Protein 4B2F (pdb70)

Radius of gyration: 18.99 Å; Cα contacts (8 Å, |Δi|>4): 214; chains: 1; bounding box: 39×57×32 Å

Structure (mmCIF, N/CA/C/O backbone):
data_4B2F
#
_entry.id   4B2F
#
_cell.length_a   74.340
_cell.length_b   74.340
_cell.length_c   95.620
_cell.angle_alpha   90.00
_cell.angle_beta   90.00
_cell.angle_gamma   90.00
#
_symmetry.space_group_name_H-M   'P 43 21 2'
#
loop_
_entity.id
_entity.type
_entity.pdbx_description
1 polymer 'PUTATIVE ANTIGEN P35'
2 water water
#
loop_
_atom_site.group_PDB
_atom_site.id
_atom_site.type_symbol
_atom_site.label_atom_id
_atom_site.label_alt_id
_atom_site.label_comp_id
_atom_site.label_asym_id
_atom_site.label_entity_id
_atom_site.label_seq_id
_atom_site.pdbx_PDB_ins_code
_atom_site.Cartn_x
_atom_site.Cartn_y
_atom_site.Cartn_z
_atom_site.occupancy
_atom_site.B_iso_or_equiv
_atom_site.auth_seq_id
_atom_site.auth_comp_id
_atom_site.auth_asym_id
_atom_site.auth_atom_id
_atom_site.pdbx_PDB_model_num
ATOM 1 N N . ALA A 1 2 ? -11.137 -42.104 18.220 1.00 32.46 84 ALA A N 1
ATOM 2 C CA . ALA A 1 2 ? -11.196 -40.784 18.918 1.00 30.70 84 ALA A CA 1
ATOM 3 C C . ALA A 1 2 ? -10.277 -39.810 18.199 1.00 31.49 84 ALA A C 1
ATOM 4 O O . ALA A 1 2 ? -10.733 -38.809 17.637 1.00 28.33 84 ALA A O 1
ATOM 5 N N . MET A 1 3 ? -8.979 -40.124 18.210 1.00 30.22 85 MET A N 1
ATOM 6 C CA . MET A 1 3 ? -7.936 -39.330 17.540 1.00 30.53 85 MET A CA 1
ATOM 7 C C . MET A 1 3 ? -8.178 -39.147 16.032 1.00 27.98 85 MET A C 1
ATOM 8 O O . MET A 1 3 ? -7.951 -38.049 15.483 1.00 26.39 85 MET A O 1
ATOM 13 N N . GLY A 1 4 ? -8.616 -40.215 15.366 1.00 26.02 86 GLY A N 1
ATOM 14 C CA . GLY A 1 4 ? -8.873 -40.196 13.922 1.00 26.25 86 GLY A CA 1
ATOM 15 C C . GLY A 1 4 ? -10.048 -39.293 13.556 1.00 25.41 86 GLY A C 1
ATOM 16 O O . GLY A 1 4 ? -9.965 -38.466 12.639 1.00 22.62 86 GLY A O 1
ATOM 17 N N . GLU A 1 5 ? -11.144 -39.461 14.290 1.00 25.03 87 GLU A N 1
ATOM 18 C CA . GLU A 1 5 ? -12.324 -38.620 14.124 1.00 26.31 87 GLU A CA 1
ATOM 19 C C . GLU A 1 5 ? -12.021 -37.166 14.465 1.00 24.35 87 GLU A C 1
ATOM 20 O O . GLU A 1 5 ? -12.512 -36.266 13.782 1.00 22.35 87 GLU A O 1
ATOM 26 N N . ASN A 1 6 ? -11.232 -36.944 15.522 1.00 21.69 88 ASN A N 1
ATOM 27 C CA . ASN A 1 6 ? -10.896 -35.588 15.953 1.00 21.59 88 ASN A CA 1
ATOM 28 C C . ASN A 1 6 ? -10.115 -34.851 14.875 1.00 21.05 88 ASN A C 1
ATOM 29 O O . ASN A 1 6 ? -10.380 -33.681 14.579 1.00 19.37 88 ASN A O 1
ATOM 34 N N . GLU A 1 7 ? -9.160 -35.556 14.278 1.00 21.13 89 GLU A N 1
ATOM 35 C CA . GLU A 1 7 ? -8.366 -34.991 13.198 1.00 21.83 89 GLU A CA 1
ATOM 36 C C . GLU A 1 7 ? -9.258 -34.564 12.023 1.00 21.98 89 GLU A C 1
ATOM 37 O O . GLU A 1 7 ? -9.074 -33.484 11.468 1.00 20.56 89 GLU A O 1
ATOM 43 N N . LYS A 1 8 ? -10.205 -35.415 11.634 1.00 22.86 90 LYS A N 1
ATOM 44 C CA . LYS A 1 8 ? -11.114 -35.061 10.527 1.00 24.42 90 LYS A CA 1
ATOM 45 C C . LYS A 1 8 ? -11.922 -33.796 10.828 1.00 22.41 90 LYS A C 1
ATOM 46 O O . LYS A 1 8 ? -12.087 -32.936 9.965 1.00 22.17 90 LYS A O 1
ATOM 52 N N . LEU A 1 9 ? -12.394 -33.665 12.061 1.00 21.75 91 LEU A N 1
ATOM 53 C CA . LEU A 1 9 ? -13.187 -32.492 12.449 1.00 21.54 91 LEU A CA 1
ATOM 54 C C . LEU A 1 9 ? -12.352 -31.228 12.424 1.00 21.07 91 LEU A C 1
ATOM 55 O O . LEU A 1 9 ? -12.749 -30.234 11.830 1.00 20.80 91 LEU A O 1
ATOM 60 N N . ILE A 1 10 ? -11.181 -31.278 13.049 1.00 20.16 92 ILE A N 1
ATOM 61 C CA . ILE A 1 10 ? -10.243 -30.149 13.051 1.00 19.63 92 ILE A CA 1
ATOM 62 C C . ILE A 1 10 ? -9.852 -29.736 11.625 1.00 19.64 92 ILE A C 1
ATOM 63 O O . ILE A 1 10 ? -9.712 -28.546 11.323 1.00 17.81 92 ILE A O 1
ATOM 68 N N . ASN A 1 11 ? -9.692 -30.722 10.754 1.00 20.92 93 ASN A N 1
ATOM 69 C CA . ASN A 1 11 ? -9.340 -30.431 9.354 1.00 23.06 93 ASN A CA 1
ATOM 70 C C . ASN A 1 11 ? -10.419 -29.649 8.599 1.00 22.79 93 ASN A C 1
ATOM 71 O O . ASN A 1 11 ? -10.127 -29.004 7.591 1.00 22.03 93 ASN A O 1
ATOM 76 N N . LYS A 1 12 ? -11.654 -29.711 9.092 1.00 22.08 94 LYS A N 1
ATOM 77 C CA . LYS A 1 12 ? -12.751 -28.902 8.525 1.00 23.16 94 LYS A CA 1
ATOM 78 C C . LYS A 1 12 ? -12.547 -27.393 8.734 1.00 21.98 94 LYS A C 1
ATOM 79 O O . LYS A 1 12 ? -13.043 -26.588 7.941 1.00 21.42 94 LYS A O 1
ATOM 85 N N . ILE A 1 13 ? -11.804 -27.012 9.775 1.00 19.97 95 ILE A N 1
ATOM 86 C CA . ILE A 1 13 ? -11.676 -25.604 10.162 1.00 20.19 95 ILE A CA 1
ATOM 87 C C . ILE A 1 13 ? -10.222 -25.102 10.168 1.00 19.37 95 ILE A C 1
ATOM 88 O O . ILE A 1 13 ? -9.989 -23.904 10.105 1.00 19.00 95 ILE A O 1
ATOM 93 N N . GLY A 1 14 ? -9.255 -26.022 10.255 1.00 19.60 96 GLY A N 1
ATOM 94 C CA . GLY A 1 14 ? -7.830 -25.665 10.306 1.00 19.59 96 GLY A CA 1
ATOM 95 C C . GLY A 1 14 ? -7.378 -24.719 9.186 1.00 19.33 96 GLY A C 1
ATOM 96 O O . GLY A 1 14 ? -6.825 -23.649 9.477 1.00 18.92 96 GLY A O 1
ATOM 97 N N . PRO A 1 15 ? -7.601 -25.111 7.909 1.00 19.68 97 PRO A N 1
ATOM 98 C CA . PRO A 1 15 ? -7.211 -24.262 6.778 1.00 21.26 97 PRO A CA 1
ATOM 99 C C . PRO A 1 15 ? -7.849 -22.870 6.860 1.00 21.24 97 PRO A C 1
ATOM 100 O O . PRO A 1 15 ? -7.161 -21.882 6.628 1.00 22.20 97 PRO A O 1
ATOM 104 N N . ASN A 1 16 ? -9.137 -22.808 7.202 1.00 21.46 98 ASN A N 1
ATOM 105 C CA . ASN A 1 16 ? -9.834 -21.538 7.334 1.00 22.15 98 ASN A CA 1
ATOM 106 C C . ASN A 1 16 ? -9.272 -20.667 8.439 1.00 20.54 98 ASN A C 1
ATOM 107 O O . ASN A 1 16 ? -9.130 -19.459 8.264 1.00 19.66 98 ASN A O 1
ATOM 112 N N . ILE A 1 17 ? -8.945 -21.276 9.578 1.00 20.18 99 ILE A N 1
ATOM 113 C CA . ILE A 1 17 ? -8.398 -20.516 10.706 1.00 19.83 99 ILE A CA 1
ATOM 114 C C . ILE A 1 17 ? -7.060 -19.885 10.330 1.00 19.96 99 ILE A C 1
ATOM 115 O O . ILE A 1 17 ? -6.790 -18.733 10.662 1.00 18.90 99 ILE A O 1
ATOM 120 N N . GLU A 1 18 ? -6.225 -20.651 9.634 1.00 21.08 100 GLU A N 1
ATOM 121 C CA . GLU A 1 18 ? -4.928 -20.150 9.174 1.00 22.80 100 GLU A CA 1
ATOM 122 C C . GLU A 1 18 ? -5.116 -18.946 8.241 1.00 21.96 100 GLU A C 1
ATOM 123 O O . GLU A 1 18 ? -4.454 -17.919 8.405 1.00 22.61 100 GLU A O 1
ATOM 129 N N . MET A 1 19 ? -6.040 -19.070 7.291 1.00 21.62 101 MET A N 1
ATOM 130 C CA . MET A 1 19 ? -6.355 -17.973 6.350 1.00 23.11 101 MET A CA 1
ATOM 131 C C . MET A 1 19 ? -6.885 -16.724 7.061 1.00 22.45 101 MET A C 1
ATOM 132 O O . MET A 1 19 ? -6.462 -15.610 6.762 1.00 20.69 101 MET A O 1
ATOM 137 N N . PHE A 1 20 ? -7.807 -16.913 8.003 1.00 21.17 102 PHE A N 1
ATOM 138 C CA . PHE A 1 20 ? -8.329 -15.796 8.788 1.00 22.15 102 PHE A CA 1
ATOM 139 C C . PHE A 1 20 ? -7.252 -15.111 9.615 1.00 21.55 102 PHE A C 1
ATOM 140 O O . PHE A 1 20 ? -7.183 -13.878 9.648 1.00 22.14 102 PHE A O 1
ATOM 148 N N . ALA A 1 21 ? -6.406 -15.903 10.270 1.00 21.36 103 ALA A N 1
ATOM 149 C CA . ALA A 1 21 ? -5.282 -15.353 11.015 1.00 21.46 103 ALA A CA 1
ATOM 150 C C . ALA A 1 21 ? -4.357 -14.488 10.127 1.00 21.91 103 ALA A C 1
ATOM 151 O O . ALA A 1 21 ? -3.932 -13.425 10.553 1.00 20.81 103 ALA A O 1
ATOM 153 N N . GLN A 1 22 ? -4.088 -14.930 8.891 1.00 23.43 104 GLN A N 1
ATOM 154 C CA . GLN A 1 22 ? -3.261 -14.163 7.937 1.00 24.43 104 GLN A CA 1
ATOM 155 C C . GLN A 1 22 ? -3.945 -12.830 7.533 1.00 25.71 104 GLN A C 1
ATOM 156 O O . GLN A 1 22 ? -3.322 -11.746 7.556 1.00 24.54 104 GLN A O 1
ATOM 162 N N . THR A 1 23 ? -5.224 -12.922 7.166 1.00 24.82 105 THR A N 1
ATOM 163 C CA . THR A 1 23 ? -6.002 -11.755 6.738 1.00 25.07 105 THR A CA 1
ATOM 164 C C . THR A 1 23 ? -6.237 -10.736 7.873 1.00 25.48 105 THR A C 1
ATOM 165 O O . THR A 1 23 ? -6.193 -9.521 7.633 1.00 24.43 105 THR A O 1
ATOM 169 N N . ILE A 1 24 ? -6.472 -11.221 9.096 1.00 24.81 106 ILE A N 1
ATOM 170 C CA . ILE A 1 24 ? -6.579 -10.341 10.273 1.00 25.51 106 ILE A CA 1
ATOM 171 C C . ILE A 1 24 ? -5.268 -9.570 10.497 1.00 26.82 106 ILE A C 1
ATOM 172 O O . ILE A 1 24 ? -5.279 -8.357 10.706 1.00 25.70 106 ILE A O 1
ATOM 177 N N . ASN A 1 25 ? -4.141 -10.280 10.433 1.00 28.76 107 ASN A N 1
ATOM 178 C CA . ASN A 1 25 ? -2.821 -9.639 10.494 1.00 30.05 107 ASN A CA 1
ATOM 179 C C . ASN A 1 25 ? -2.655 -8.553 9.430 1.00 29.29 107 ASN A C 1
ATOM 180 O O . ASN A 1 25 ? -2.263 -7.444 9.758 1.00 31.18 107 ASN A O 1
ATOM 185 N N . THR A 1 26 ? -2.968 -8.870 8.171 1.00 30.09 108 THR A N 1
ATOM 186 C CA . THR A 1 26 ? -2.893 -7.887 7.078 1.00 29.37 108 THR A CA 1
ATOM 187 C C . THR A 1 26 ? -3.705 -6.636 7.446 1.00 29.22 108 THR A C 1
ATOM 188 O O . THR A 1 26 ? -3.207 -5.509 7.358 1.00 29.58 108 THR A O 1
ATOM 192 N N . ASP A 1 27 ? -4.958 -6.845 7.860 1.00 27.21 109 ASP A N 1
ATOM 193 C CA . ASP A 1 27 ? -5.847 -5.740 8.226 1.00 26.05 109 ASP A CA 1
ATOM 194 C C . ASP A 1 27 ? -5.259 -4.880 9.336 1.00 25.64 109 ASP A C 1
ATOM 195 O O . ASP A 1 27 ? -5.323 -3.652 9.267 1.00 26.20 109 ASP A O 1
ATOM 200 N N . ILE A 1 28 ? -4.708 -5.519 10.369 1.00 25.41 110 ILE A N 1
ATOM 201 C CA . ILE A 1 28 ? -4.101 -4.785 11.477 1.00 27.60 110 ILE A CA 1
ATOM 202 C C . ILE A 1 28 ? -2.953 -3.869 10.993 1.00 27.96 110 ILE A C 1
ATOM 203 O O . ILE A 1 28 ? -2.724 -2.811 11.577 1.00 30.23 110 ILE A O 1
ATOM 208 N N . GLN A 1 29 ? -2.279 -4.259 9.910 1.00 29.97 111 GLN A N 1
ATOM 209 C CA . GLN A 1 29 ? -1.111 -3.512 9.402 1.00 33.16 111 GLN A CA 1
ATOM 210 C C . GLN A 1 29 ? -1.485 -2.362 8.470 1.00 32.51 111 GLN A C 1
ATOM 211 O O . GLN A 1 29 ? -0.651 -1.499 8.196 1.00 33.22 111 GLN A O 1
ATOM 217 N N . LYS A 1 30 ? -2.721 -2.365 7.970 1.00 30.50 112 LYS A N 1
ATOM 218 C CA . LYS A 1 30 ? -3.176 -1.332 7.041 1.00 29.81 112 LYS A CA 1
ATOM 219 C C . LYS A 1 30 ? -3.123 0.043 7.689 1.00 28.26 112 LYS A C 1
ATOM 220 O O . LYS A 1 30 ? -3.325 0.187 8.890 1.00 27.67 112 LYS A O 1
ATOM 226 N N . ILE A 1 31 ? -2.797 1.051 6.893 1.00 29.08 113 ILE A N 1
ATOM 227 C CA . ILE A 1 31 ? -2.822 2.416 7.382 1.00 28.27 113 ILE A CA 1
ATOM 228 C C . ILE A 1 31 ? -4.212 2.984 7.108 1.00 28.28 113 ILE A C 1
ATOM 229 O O . ILE A 1 31 ? -4.687 2.958 5.969 1.00 27.48 113 ILE A O 1
ATOM 234 N N . GLU A 1 32 ? -4.863 3.476 8.155 1.00 27.47 114 GLU A N 1
ATOM 235 C CA . GLU A 1 32 ? -6.202 4.054 8.019 1.00 28.33 114 GLU A CA 1
ATOM 236 C C . GLU A 1 32 ? -6.106 5.419 7.345 1.00 28.85 114 GLU A C 1
ATOM 237 O O . GLU A 1 32 ? -5.246 6.220 7.723 1.00 28.78 114 GLU A O 1
ATOM 243 N N . PRO A 1 33 ? -6.974 5.686 6.344 1.00 28.54 115 PRO A N 1
ATOM 244 C CA . PRO A 1 33 ? -7.030 7.023 5.758 1.00 29.69 115 PRO A CA 1
ATOM 245 C C . PRO A 1 33 ? -7.366 8.080 6.805 1.00 29.84 115 PRO A C 1
ATOM 246 O O . PRO A 1 33 ? -8.075 7.800 7.785 1.00 29.79 115 PRO A O 1
ATOM 250 N N . ASN A 1 34 ? -6.853 9.287 6.594 1.00 30.65 116 ASN A N 1
ATOM 251 C CA . ASN A 1 34 ? -7.115 10.421 7.478 1.00 30.66 116 ASN A CA 1
ATOM 252 C C . ASN A 1 34 ? -8.597 10.682 7.750 1.00 28.69 116 ASN A C 1
ATOM 253 O O . ASN A 1 34 ? -8.955 11.070 8.849 1.00 29.60 116 ASN A O 1
ATOM 258 N N . ASP A 1 35 ? -9.452 10.457 6.753 1.00 28.10 117 ASP A N 1
ATOM 259 C CA . ASP A 1 35 ? -10.894 10.716 6.925 1.00 27.31 117 ASP A CA 1
ATOM 260 C C . ASP A 1 35 ? -11.672 9.565 7.605 1.00 26.80 117 ASP A C 1
ATOM 261 O O . ASP A 1 35 ? -12.895 9.663 7.796 1.00 26.90 117 ASP A O 1
ATOM 266 N N . GLN A 1 36 ? -10.966 8.485 7.945 1.00 24.57 118 GLN A N 1
ATOM 267 C CA . GLN A 1 36 ? -11.565 7.314 8.619 1.00 24.24 118 GLN A CA 1
ATOM 268 C C . GLN A 1 36 ? -12.792 6.767 7.870 1.00 23.45 118 GLN A C 1
ATOM 269 O O . GLN A 1 36 ? -13.787 6.346 8.483 1.00 23.08 118 GLN A O 1
ATOM 275 N N . PHE A 1 37 ? -12.704 6.797 6.543 1.00 23.77 119 PHE A N 1
ATOM 276 C CA . PHE A 1 37 ? -13.758 6.310 5.638 1.00 23.85 119 PHE A CA 1
ATOM 277 C C . PHE A 1 37 ? -15.109 7.017 5.863 1.00 24.13 119 PHE A C 1
ATOM 278 O O . PHE A 1 37 ? -16.176 6.518 5.460 1.00 23.11 119 PHE A O 1
ATOM 286 N N . GLY A 1 38 ? -15.050 8.200 6.475 1.00 23.29 120 GLY A N 1
ATOM 287 C CA . GLY A 1 38 ? -16.235 8.994 6.758 1.00 23.71 120 GLY A CA 1
ATOM 288 C C . GLY A 1 38 ? -16.753 8.830 8.182 1.00 23.45 120 GLY A C 1
ATOM 289 O O . GLY A 1 38 ? -17.713 9.508 8.582 1.00 24.74 120 GLY A O 1
ATOM 290 N N . ILE A 1 39 ? -16.136 7.921 8.937 1.00 23.79 121 ILE A N 1
ATOM 291 C CA . ILE A 1 39 ? -16.507 7.677 10.334 1.00 21.96 121 ILE A CA 1
ATOM 292 C C . ILE A 1 39 ? -15.692 8.627 11.207 1.00 23.42 121 ILE A C 1
ATOM 293 O O . ILE A 1 39 ? -14.748 8.229 11.892 1.00 21.11 121 ILE A O 1
ATOM 298 N N . ASN A 1 40 ? -16.076 9.900 11.152 1.00 23.69 122 ASN A N 1
ATOM 299 C CA . ASN A 1 40 ? -15.365 10.955 11.877 1.00 26.08 122 ASN A CA 1
ATOM 300 C C . ASN A 1 40 ? -16.366 11.949 12.458 1.00 27.01 122 ASN A C 1
ATOM 301 O O . ASN A 1 40 ? -17.553 11.926 12.093 1.00 25.63 122 ASN A O 1
ATOM 306 N N . LYS A 1 41 ? -15.899 12.810 13.362 1.00 28.01 123 LYS A N 1
ATOM 307 C CA . LYS A 1 41 ? -16.783 13.733 14.083 1.00 30.71 123 LYS A CA 1
ATOM 308 C C . LYS A 1 41 ? -17.420 14.840 13.225 1.00 30.21 123 LYS A C 1
ATOM 309 O O . LYS A 1 41 ? -18.277 15.583 13.717 1.00 31.70 123 LYS A O 1
ATOM 315 N N . THR A 1 42 ? -17.009 14.961 11.964 1.00 29.88 124 THR A N 1
ATOM 316 C CA . THR A 1 42 ? -17.645 15.922 11.056 1.00 31.41 124 THR A CA 1
ATOM 317 C C . THR A 1 42 ? -18.942 15.370 10.448 1.00 33.18 124 THR A C 1
ATOM 318 O O . THR A 1 42 ? -19.801 16.137 10.010 1.00 34.52 124 THR A O 1
ATOM 322 N N . LEU A 1 43 ? -19.082 14.046 10.429 1.00 30.31 125 LEU A N 1
ATOM 323 C CA . LEU A 1 43 ? -20.291 13.403 9.901 1.00 28.54 125 LEU A CA 1
ATOM 324 C C . LEU A 1 43 ? -21.131 12.750 10.993 1.00 25.72 125 LEU A C 1
ATOM 325 O O . LEU A 1 43 ? -22.341 12.551 10.820 1.00 25.70 125 LEU A O 1
ATOM 330 N N . PHE A 1 44 ? -20.487 12.392 12.100 1.00 24.34 126 PHE A N 1
ATOM 331 C CA . PHE A 1 44 ? -21.179 11.822 13.259 1.00 24.23 126 PHE A CA 1
ATOM 332 C C . PHE A 1 44 ? -20.922 12.677 14.501 1.00 26.58 126 PHE A C 1
ATOM 333 O O . PHE A 1 44 ? -19.782 12.783 14.974 1.00 27.65 126 PHE A O 1
ATOM 341 N N . THR A 1 45 ? -21.986 13.285 15.011 1.00 27.38 127 THR A N 1
ATOM 342 C CA . THR A 1 45 ? -21.920 14.181 16.166 1.00 29.81 127 THR A CA 1
ATOM 343 C C . THR A 1 45 ? -21.467 13.437 17.430 1.00 29.66 127 THR A C 1
ATOM 344 O O . THR A 1 45 ? -22.033 12.396 17.794 1.00 28.18 127 THR A O 1
ATOM 348 N N . GLU A 1 46 ? -20.423 13.964 18.068 1.00 30.18 128 GLU A N 1
ATOM 349 C CA . GLU A 1 46 ? -19.928 13.435 19.336 1.00 32.45 128 GLU A CA 1
ATOM 350 C C . GLU A 1 46 ? -20.929 13.634 20.457 1.00 29.35 128 GLU A C 1
ATOM 351 O O . GLU A 1 46 ? -21.799 14.502 20.376 1.00 30.66 128 GLU A O 1
ATOM 357 N N . LYS A 1 47 ? -20.791 12.818 21.500 1.00 29.45 129 LYS A N 1
ATOM 358 C CA . LYS A 1 47 ? -21.582 12.947 22.725 1.00 31.26 129 LYS A CA 1
ATOM 359 C C . LYS A 1 47 ? -23.075 12.714 22.522 1.00 32.07 129 LYS A C 1
ATOM 360 O O . LYS A 1 47 ? -23.904 13.228 23.281 1.00 31.43 129 LYS A O 1
ATOM 366 N N . LYS A 1 48 ? -23.421 11.928 21.501 1.00 28.98 130 LYS A N 1
ATOM 367 C CA . LYS A 1 48 ? -24.816 11.571 21.272 1.00 28.85 130 LYS A CA 1
ATOM 368 C C . LYS A 1 48 ? -25.062 10.119 21.653 1.00 27.72 130 LYS A C 1
ATOM 369 O O . LYS A 1 48 ? -26.133 9.765 22.151 1.00 27.35 130 LYS A O 1
ATOM 375 N N . ASP A 1 49 ? -24.054 9.283 21.426 1.00 24.01 131 ASP A N 1
ATOM 376 C CA . ASP A 1 49 ? -24.176 7.866 21.684 1.00 23.39 131 ASP A CA 1
ATOM 377 C C . ASP A 1 49 ? -22.821 7.291 22.080 1.00 22.12 131 ASP A C 1
ATOM 378 O O . ASP A 1 49 ? -21.813 7.601 21.441 1.00 21.43 131 ASP A O 1
ATOM 383 N N . ASN A 1 50 ? -22.803 6.418 23.087 1.00 21.39 132 ASN A N 1
ATOM 384 C CA . ASN A 1 50 ? -21.537 5.884 23.589 1.00 23.79 132 ASN A CA 1
ATOM 385 C C . ASN A 1 50 ? -20.770 5.090 22.530 1.00 23.71 132 ASN A C 1
ATOM 386 O O . ASN A 1 50 ? -19.541 5.143 22.478 1.00 23.01 132 ASN A O 1
ATOM 391 N N . ASN A 1 51 ? -21.500 4.366 21.680 1.00 22.22 133 ASN A N 1
ATOM 392 C CA . ASN A 1 51 ? -20.847 3.498 20.697 1.00 22.71 133 ASN A CA 1
ATOM 393 C C . ASN A 1 51 ? -20.300 4.281 19.503 1.00 21.43 133 ASN A C 1
ATOM 394 O O . ASN A 1 51 ? -19.229 3.953 18.983 1.00 23.02 133 ASN A O 1
ATOM 399 N N . ILE A 1 52 ? -21.029 5.311 19.077 1.00 21.05 134 ILE A N 1
ATOM 400 C CA . ILE A 1 52 ? -20.514 6.283 18.112 1.00 20.78 134 ILE A CA 1
ATOM 401 C C . ILE A 1 52 ? -19.235 6.925 18.675 1.00 21.93 134 ILE A C 1
ATOM 402 O O . ILE A 1 52 ? -18.218 7.016 17.974 1.00 20.47 134 ILE A O 1
ATOM 407 N N . ASP A 1 53 ? -19.287 7.340 19.946 1.00 22.73 135 ASP A N 1
ATOM 408 C CA . ASP A 1 53 ? -18.108 7.926 20.607 1.00 25.37 135 ASP A CA 1
ATOM 409 C C . ASP A 1 53 ? -16.924 6.966 20.655 1.00 24.98 135 ASP A C 1
ATOM 410 O O . ASP A 1 53 ? -15.799 7.368 20.378 1.00 27.30 135 ASP A O 1
ATOM 415 N N . PHE A 1 54 ? -17.176 5.701 21.003 1.00 27.44 136 PHE A N 1
ATOM 416 C CA . PHE A 1 54 ? -16.120 4.691 21.026 1.00 28.36 136 PHE A CA 1
ATOM 417 C C . PHE A 1 54 ? -15.450 4.589 19.644 1.00 26.66 136 PHE A C 1
ATOM 418 O O . PHE A 1 54 ? -14.234 4.487 19.543 1.00 25.68 136 PHE A O 1
ATOM 426 N N . MET A 1 55 ? -16.255 4.633 18.584 1.00 24.43 137 MET A N 1
ATOM 427 C CA . MET A 1 55 ? -15.724 4.582 17.221 1.00 23.59 137 MET A CA 1
ATOM 428 C C . MET A 1 55 ? -14.892 5.817 16.911 1.00 23.86 137 MET A C 1
ATOM 429 O O . MET A 1 55 ? -13.857 5.718 16.262 1.00 24.98 137 MET A O 1
ATOM 434 N N . LEU A 1 56 ? -15.365 6.982 17.345 1.00 24.22 138 LEU A N 1
ATOM 435 C CA . LEU A 1 56 ? -14.640 8.229 17.098 1.00 25.39 138 LEU A CA 1
ATOM 436 C C . LEU A 1 56 ? -13.293 8.295 17.853 1.00 25.83 138 LEU A C 1
ATOM 437 O O . LEU A 1 56 ? -12.355 8.922 17.384 1.00 25.04 138 LEU A O 1
ATOM 442 N N . LYS A 1 57 ? -13.211 7.619 18.993 1.00 26.59 139 LYS A N 1
ATOM 443 C CA . LYS A 1 57 ? -12.073 7.747 19.909 1.00 30.43 139 LYS A CA 1
ATOM 444 C C . LYS A 1 57 ? -11.009 6.663 19.730 1.00 29.61 1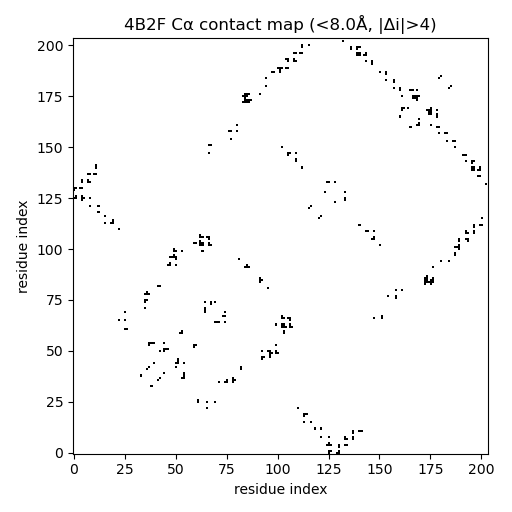39 LYS A C 1
ATOM 445 O O . LYS A 1 57 ? -9.856 6.866 20.104 1.00 30.61 139 LYS A O 1
ATOM 451 N N . ASP A 1 58 ? -11.386 5.514 19.166 1.00 28.19 140 ASP A N 1
ATOM 452 C CA . ASP A 1 58 ? -10.557 4.306 19.255 1.00 28.07 140 ASP A CA 1
ATOM 453 C C . ASP A 1 58 ? -10.297 3.674 17.875 1.00 27.77 140 ASP A C 1
ATOM 454 O O . ASP A 1 58 ? -11.191 3.060 17.270 1.00 24.94 140 ASP A O 1
ATOM 459 N N . ASN A 1 59 ? -9.074 3.837 17.376 1.00 26.17 141 ASN A N 1
ATOM 460 C CA . ASN A 1 59 ? -8.697 3.280 16.081 1.00 28.36 141 ASN A CA 1
ATOM 461 C C . ASN A 1 59 ? -8.745 1.744 16.041 1.00 27.19 141 ASN A C 1
ATOM 462 O O . ASN A 1 59 ? -8.940 1.165 14.972 1.00 28.08 141 ASN A O 1
ATOM 467 N N . ARG A 1 60 ? -8.592 1.099 17.199 1.00 27.56 142 ARG A N 1
ATOM 468 C CA . ARG A 1 60 ? -8.684 -0.365 17.300 1.00 28.11 142 ARG A CA 1
ATOM 469 C C . ARG A 1 60 ? -10.116 -0.862 17.038 1.00 25.58 142 ARG A C 1
ATOM 470 O O . ARG A 1 60 ? -10.302 -1.871 16.362 1.00 23.75 142 ARG A O 1
ATOM 478 N N . LEU A 1 61 ? -11.101 -0.163 17.601 1.00 23.91 143 LEU A N 1
ATOM 479 C CA . LEU A 1 61 ? -12.513 -0.463 17.379 1.00 23.11 143 LEU A CA 1
ATOM 480 C C . LEU A 1 61 ? -12.922 -0.228 15.929 1.00 21.73 143 LEU A C 1
ATOM 481 O O . LEU A 1 61 ? -13.696 -1.014 15.368 1.00 20.83 143 LEU A O 1
ATOM 486 N N . ARG A 1 62 ? -12.400 0.846 15.334 1.00 20.52 144 ARG A N 1
ATOM 487 C CA . ARG A 1 62 ? -12.628 1.126 13.919 1.00 19.39 144 ARG A CA 1
ATOM 488 C C . ARG A 1 62 ? -12.047 0.013 13.066 1.00 19.40 144 ARG A C 1
ATOM 489 O O . ARG A 1 62 ? -12.714 -0.484 12.165 1.00 18.46 144 ARG A O 1
ATOM 497 N N . ARG A 1 63 ? -10.819 -0.406 13.377 1.00 20.01 145 ARG A N 1
ATOM 498 C CA . ARG A 1 63 ? -10.173 -1.492 12.635 1.00 19.18 145 ARG A CA 1
ATOM 499 C C . ARG A 1 63 ? -11.003 -2.776 12.742 1.00 19.40 145 ARG A C 1
ATOM 500 O O . ARG A 1 63 ? -11.234 -3.440 11.736 1.00 18.86 145 ARG A O 1
ATOM 508 N N . LEU A 1 64 ? -11.478 -3.105 13.943 1.00 18.65 146 LEU A N 1
ATOM 509 C CA . LEU A 1 64 ? -12.402 -4.256 14.106 1.00 17.91 146 LEU A CA 1
ATOM 510 C C . LEU A 1 64 ? -13.655 -4.118 13.236 1.00 17.03 146 LEU A C 1
ATOM 511 O O . LEU A 1 64 ? -14.084 -5.073 12.593 1.00 16.87 146 LEU A O 1
ATOM 516 N N . PHE A 1 65 ? -14.225 -2.918 13.212 1.00 16.96 147 PHE A N 1
ATOM 517 C CA . PHE A 1 65 ? -15.411 -2.662 12.389 1.00 17.07 147 PHE A CA 1
ATOM 518 C C . PHE A 1 65 ? -15.107 -2.899 10.902 1.00 17.25 147 PHE A C 1
ATOM 519 O O . PHE A 1 65 ? -15.871 -3.579 10.196 1.00 16.23 147 PHE A O 1
ATOM 527 N N . TYR A 1 66 ? -13.981 -2.361 10.437 1.00 17.77 148 TYR A N 1
ATOM 528 C CA . TYR A 1 66 ? -13.579 -2.534 9.043 1.00 17.74 148 TYR A CA 1
ATOM 529 C C . TYR A 1 66 ? -13.415 -4.008 8.683 1.00 17.85 148 TYR A C 1
ATOM 530 O O . TYR A 1 66 ? -13.912 -4.457 7.646 1.00 17.72 148 TYR A O 1
ATOM 539 N N . SER A 1 67 ? -12.711 -4.751 9.538 1.00 17.45 149 SER A N 1
ATOM 540 C CA . SER A 1 67 ? -12.479 -6.177 9.332 1.00 17.36 149 SER A CA 1
ATOM 541 C C . SER A 1 67 ? -13.774 -6.983 9.361 1.00 16.84 149 SER A C 1
ATOM 542 O O . SER A 1 67 ? -13.897 -7.970 8.635 1.00 16.73 149 SER A O 1
ATOM 545 N N . SER A 1 68 ? -14.750 -6.552 10.171 1.00 15.92 150 SER A N 1
ATOM 546 C CA . SER A 1 68 ? -16.087 -7.188 10.172 1.00 16.04 150 SER A CA 1
ATOM 547 C C . SER A 1 68 ? 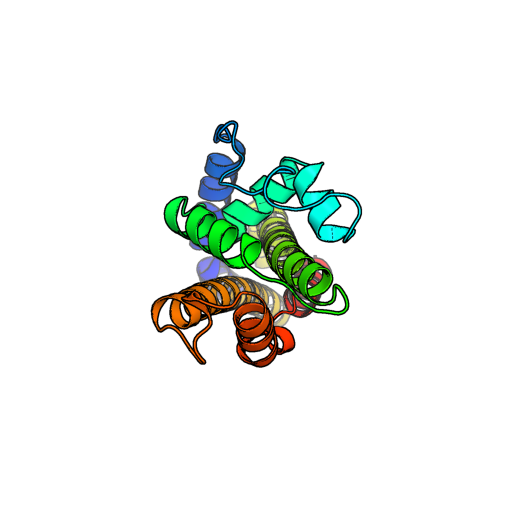-16.778 -7.171 8.805 1.00 16.67 150 SER A C 1
ATOM 548 O O . SER A 1 68 ? -17.719 -7.941 8.583 1.00 16.99 150 SER A O 1
ATOM 551 N N . LEU A 1 69 ? -16.318 -6.287 7.908 1.00 15.93 151 LEU A N 1
ATOM 552 C CA . LEU A 1 69 ? -16.851 -6.204 6.546 1.00 16.70 151 LEU A CA 1
ATOM 553 C C . LEU A 1 69 ? -15.780 -6.586 5.510 1.00 16.45 151 LEU A C 1
ATOM 554 O O . LEU A 1 69 ? -15.849 -6.162 4.367 1.00 16.80 151 LEU A O 1
ATOM 559 N N . ASN A 1 70 ? -14.808 -7.399 5.934 1.00 16.69 152 ASN A N 1
ATOM 560 C CA . ASN A 1 70 ? -13.688 -7.845 5.076 1.00 17.62 152 ASN A CA 1
ATOM 561 C C . ASN A 1 70 ? -12.835 -6.699 4.536 1.00 18.84 152 ASN A C 1
ATOM 562 O O . ASN A 1 70 ? -12.183 -6.837 3.488 1.00 18.49 152 ASN A O 1
ATOM 567 N N . TYR A 1 71 ? -12.828 -5.585 5.275 1.00 18.46 153 TYR A N 1
ATOM 568 C CA . TYR A 1 71 ? -12.102 -4.360 4.905 1.00 18.57 153 TYR A CA 1
ATOM 569 C C . TYR A 1 71 ? -12.389 -3.924 3.460 1.00 18.92 153 TYR A C 1
ATOM 570 O O . TYR A 1 71 ? -11.486 -3.492 2.711 1.00 18.63 153 TYR A O 1
ATOM 579 N N . ASP A 1 72 ? -13.655 -4.052 3.073 1.00 18.23 154 ASP A N 1
ATOM 580 C CA . ASP A 1 72 ? -14.130 -3.625 1.779 1.00 19.22 154 ASP A CA 1
ATOM 581 C C . ASP A 1 72 ? -14.345 -2.124 1.926 1.00 19.79 154 ASP A C 1
ATOM 582 O O . ASP A 1 72 ? -15.355 -1.687 2.464 1.00 17.95 154 ASP A O 1
ATOM 587 N N . GLU A 1 73 ? -13.363 -1.352 1.455 1.00 20.02 155 GLU A N 1
ATOM 588 C CA . GLU A 1 73 ? -13.354 0.091 1.626 1.00 21.12 155 GLU A CA 1
ATOM 589 C C . GLU A 1 73 ? -14.549 0.768 0.974 1.00 19.73 155 GLU A C 1
ATOM 5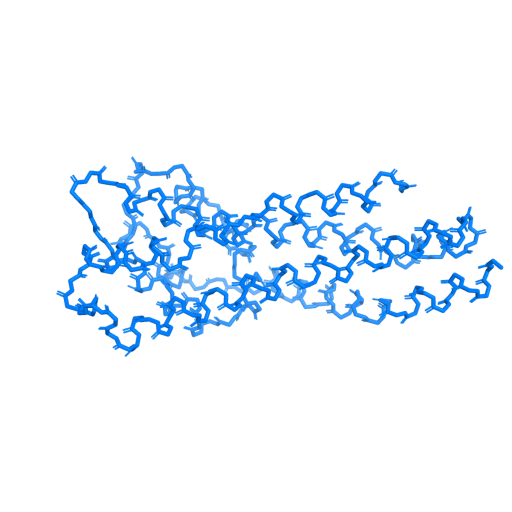90 O O . GLU A 1 73 ? -15.089 1.691 1.551 1.00 18.27 155 GLU A O 1
ATOM 596 N N . ASN A 1 74 ? -14.972 0.305 -0.204 1.00 18.94 156 ASN A N 1
ATOM 597 C CA . ASN A 1 74 ? -16.160 0.867 -0.852 1.00 19.84 156 ASN A CA 1
ATOM 598 C C . ASN A 1 74 ? -17.440 0.636 -0.027 1.00 19.67 156 ASN A C 1
ATOM 599 O O . ASN A 1 74 ? -18.302 1.517 0.079 1.00 18.30 156 ASN A O 1
ATOM 604 N N . LYS A 1 75 ? -17.555 -0.552 0.548 1.00 18.81 157 LYS A N 1
ATOM 605 C CA . LYS A 1 75 ? -18.747 -0.887 1.340 1.00 17.88 157 LYS A CA 1
ATOM 606 C C . LYS A 1 75 ? -18.780 -0.086 2.634 1.00 16.51 157 LYS A C 1
ATOM 607 O O . LYS A 1 75 ? -19.826 0.423 3.029 1.00 15.64 157 LYS A O 1
ATOM 613 N N . ILE A 1 76 ? -17.631 0.021 3.290 1.00 16.09 158 ILE A N 1
ATOM 614 C CA . ILE A 1 76 ? -17.506 0.802 4.521 1.00 16.09 158 ILE A CA 1
ATOM 615 C C . ILE A 1 76 ? -17.891 2.262 4.272 1.00 17.22 158 ILE A C 1
ATOM 616 O O . ILE A 1 76 ? -18.664 2.845 5.038 1.00 16.16 158 ILE A O 1
ATOM 621 N N . LYS A 1 77 ? -17.348 2.846 3.204 1.00 17.05 159 LYS A N 1
ATOM 622 C CA . LYS A 1 77 ? -17.604 4.250 2.894 1.00 18.04 159 LYS A CA 1
ATOM 623 C C . LYS A 1 77 ? -19.066 4.468 2.582 1.00 17.94 159 LYS A C 1
ATOM 624 O O . LYS A 1 77 ? -19.651 5.452 3.013 1.00 16.87 159 LYS A O 1
ATOM 630 N N . LYS A 1 78 ? -19.651 3.544 1.822 1.00 17.54 160 LYS A N 1
ATOM 631 C CA . LYS A 1 78 ? -21.061 3.652 1.454 1.00 18.30 160 LYS A CA 1
ATOM 632 C C . LYS A 1 78 ? -21.971 3.578 2.704 1.00 16.83 160 LYS A C 1
ATOM 633 O O . LYS A 1 78 ? -22.868 4.411 2.880 1.00 16.13 160 LYS A O 1
ATOM 639 N N . LEU A 1 79 ? -21.730 2.600 3.571 1.00 15.76 161 LEU A N 1
ATOM 640 C CA . LEU A 1 79 ? -22.517 2.499 4.806 1.00 15.28 161 LEU A CA 1
ATOM 641 C C . LEU A 1 79 ? -22.360 3.763 5.648 1.00 15.47 161 LEU A C 1
ATOM 642 O O . LEU A 1 79 ? -23.344 4.280 6.173 1.00 15.08 161 LEU A O 1
ATOM 647 N N . ALA A 1 80 ? -21.118 4.237 5.802 1.00 16.58 162 ALA A N 1
ATOM 648 C CA . ALA A 1 80 ? -20.854 5.462 6.587 1.00 17.23 162 ALA A CA 1
ATOM 649 C C . ALA A 1 80 ? -21.639 6.660 6.040 1.00 17.43 162 ALA A C 1
ATOM 650 O O . ALA A 1 80 ? -22.238 7.419 6.801 1.00 16.77 162 ALA A O 1
ATOM 652 N N . THR A 1 81 ? -21.673 6.818 4.722 1.00 19.11 163 THR A N 1
ATOM 653 C CA . THR A 1 81 ? -22.401 7.968 4.136 1.00 19.77 163 THR A CA 1
ATOM 654 C C . THR A 1 81 ? -23.918 7.808 4.238 1.00 19.59 163 THR A C 1
ATOM 655 O O . THR A 1 81 ? -24.637 8.792 4.442 1.00 20.30 163 THR A O 1
ATOM 659 N N . ILE A 1 82 ? -24.409 6.574 4.137 1.00 17.43 164 ILE A N 1
ATOM 660 C CA . ILE A 1 82 ? -25.822 6.299 4.423 1.00 16.67 164 ILE A CA 1
ATOM 661 C C . ILE A 1 82 ? -26.210 6.595 5.885 1.00 15.95 164 ILE A C 1
ATOM 662 O O . ILE A 1 82 ? -27.195 7.293 6.137 1.00 15.17 164 ILE A O 1
ATOM 667 N N . LEU A 1 83 ? -25.445 6.077 6.842 1.00 15.86 165 LEU A N 1
ATOM 668 C CA . LEU A 1 83 ? -25.729 6.325 8.270 1.00 16.46 165 LEU A CA 1
ATOM 669 C C . LEU A 1 83 ? -25.655 7.799 8.652 1.00 16.66 165 LEU A C 1
ATOM 670 O O . LEU A 1 83 ? -26.482 8.277 9.438 1.00 15.35 165 LEU A O 1
ATOM 675 N N . ALA A 1 84 ? -24.710 8.531 8.046 1.00 16.88 166 ALA A N 1
ATOM 676 C CA . ALA A 1 84 ? -24.595 9.995 8.279 1.00 17.59 166 ALA A CA 1
ATOM 677 C C . ALA A 1 84 ? -25.801 10.808 7.799 1.00 17.45 166 ALA A C 1
ATOM 678 O O . ALA A 1 84 ? -25.995 11.946 8.224 1.00 19.14 166 ALA A O 1
ATOM 680 N N . GLN A 1 85 ? -26.600 10.248 6.904 1.00 15.98 167 GLN A N 1
ATOM 681 C CA . GLN A 1 85 ? -27.807 10.938 6.447 1.00 16.18 167 GLN A CA 1
ATOM 682 C C . GLN A 1 85 ? -28.993 10.760 7.392 1.00 16.90 167 GLN A C 1
ATOM 683 O O . GLN A 1 85 ? -29.946 11.516 7.310 1.00 16.92 167 GLN A O 1
ATOM 689 N N . THR A 1 86 ? -28.951 9.760 8.273 1.00 16.80 168 THR A N 1
ATOM 690 C CA . THR A 1 86 ? -30.126 9.484 9.106 1.00 17.06 168 THR A CA 1
ATOM 691 C C . THR A 1 86 ? -30.417 10.620 10.100 1.00 18.09 168 THR A C 1
ATOM 692 O O . THR A 1 86 ? -29.508 11.342 10.532 1.00 17.26 168 THR A O 1
ATOM 696 N N . SER A 1 87 ? -31.692 10.738 10.452 1.00 18.95 169 SER A N 1
ATOM 697 C CA . SER A 1 87 ? -32.163 11.740 11.402 1.00 21.61 169 SER A CA 1
ATOM 698 C C . SER A 1 87 ? -33.371 11.157 12.117 1.00 20.83 169 SER A C 1
ATOM 699 O O . SER A 1 87 ? -33.847 10.090 11.748 1.00 19.69 169 SER A O 1
ATOM 702 N N . SER A 1 88 ? -33.838 11.844 13.160 1.00 21.42 170 SER A N 1
ATOM 703 C CA . SER A 1 88 ? -35.046 11.452 13.893 1.00 22.22 170 SER A CA 1
ATOM 704 C C . SER A 1 88 ? -35.446 12.635 14.773 1.00 24.50 170 SER A C 1
ATOM 705 O O . SER A 1 88 ? -34.617 13.511 15.063 1.00 24.43 170 SER A O 1
ATOM 708 N N . SER A 1 89 ? -36.697 12.655 15.212 1.00 27.47 171 SER A N 1
ATOM 709 C CA . SER A 1 89 ? -37.169 13.754 16.059 1.00 30.27 171 SER A CA 1
ATOM 710 C C . SER A 1 89 ? -36.715 13.591 17.516 1.00 31.43 171 SER A C 1
ATOM 711 O O . SER A 1 89 ? -36.654 14.567 18.273 1.00 33.51 171 SER A O 1
ATOM 714 N N . ASN A 1 90 ? -36.382 12.362 17.896 1.00 28.75 172 ASN A N 1
ATOM 715 C CA . ASN A 1 90 ? -36.032 12.036 19.286 1.00 27.86 172 ASN A CA 1
ATOM 716 C C . ASN A 1 90 ? -34.590 11.527 19.483 1.00 27.70 172 ASN A C 1
ATOM 717 O O . ASN A 1 90 ? -34.243 11.004 20.557 1.00 26.65 172 ASN A O 1
ATOM 722 N N . ASP A 1 91 ? -33.755 11.661 18.451 1.00 26.71 173 ASP A N 1
ATOM 723 C CA . ASP A 1 91 ? -32.366 11.189 18.520 1.00 26.58 173 ASP A CA 1
ATOM 724 C C . ASP A 1 91 ? -32.224 9.658 18.615 1.00 24.23 173 ASP A C 1
ATOM 725 O O . ASP A 1 91 ? -31.126 9.160 18.850 1.00 23.11 173 ASP A O 1
ATOM 730 N N . TYR A 1 92 ? -33.312 8.916 18.415 1.00 22.57 174 TYR A N 1
ATOM 731 C CA . TYR A 1 92 ? -33.229 7.452 18.346 1.00 23.59 174 TYR A CA 1
ATOM 732 C C . TYR A 1 92 ? -32.212 7.011 17.281 1.00 20.25 174 TYR A C 1
ATOM 733 O O . TYR A 1 92 ? -31.544 5.993 17.443 1.00 19.66 174 TYR A O 1
ATOM 742 N N . HIS A 1 93 ? -32.106 7.758 16.181 1.00 18.57 175 HIS A N 1
ATOM 743 C CA . HIS A 1 93 ? -31.211 7.319 15.096 1.00 17.82 175 HIS A CA 1
ATOM 744 C C . HIS A 1 93 ? -29.785 7.193 15.550 1.00 17.13 175 HIS A C 1
ATOM 745 O O . HIS A 1 93 ? -29.051 6.360 15.026 1.00 15.92 175 HIS A O 1
ATOM 752 N N . TYR A 1 94 ? -29.370 7.999 16.532 1.00 17.52 176 TYR A N 1
ATOM 753 C CA . TYR A 1 94 ? -28.008 7.897 17.052 1.00 17.55 176 TYR A CA 1
ATOM 754 C C . TYR A 1 94 ? -27.765 6.575 17.760 1.00 16.76 176 TYR A C 1
ATOM 755 O O . TYR A 1 94 ? -26.687 6.012 17.655 1.00 15.61 176 TYR A O 1
ATOM 764 N N . THR A 1 95 ? -28.760 6.113 18.519 1.00 16.20 177 THR A N 1
ATOM 765 C CA . THR A 1 95 ? -28.720 4.795 19.136 1.00 16.37 177 THR A CA 1
ATOM 766 C C . THR A 1 95 ? -28.633 3.665 18.083 1.00 15.27 177 THR A C 1
ATOM 767 O O . THR A 1 95 ? -27.928 2.693 18.261 1.00 13.98 177 THR A O 1
ATOM 771 N N . LEU A 1 96 ? -29.349 3.818 16.988 1.00 15.12 178 LEU A N 1
ATOM 772 C CA . LEU A 1 96 ? -29.341 2.808 15.941 1.00 15.38 178 LEU A CA 1
ATOM 773 C C . LEU A 1 96 ? -27.985 2.773 15.226 1.00 14.97 178 LEU A C 1
ATOM 774 O O . LEU A 1 96 ? -27.456 1.692 14.948 1.00 15.23 178 LEU A O 1
ATOM 779 N N . ILE A 1 97 ? -27.442 3.950 14.900 1.00 14.63 179 ILE A N 1
ATOM 780 C CA . ILE A 1 97 ? -26.099 4.028 14.309 1.00 15.50 179 ILE A CA 1
ATOM 781 C C . ILE A 1 97 ? -25.097 3.339 15.245 1.00 15.42 179 ILE A C 1
ATOM 782 O O . ILE A 1 97 ? -24.292 2.520 14.807 1.00 15.20 179 ILE A O 1
ATOM 787 N N . GLY A 1 98 ? -25.164 3.687 16.534 1.00 15.55 180 GLY A N 1
ATOM 788 C CA . GLY A 1 98 ? -24.300 3.082 17.548 1.00 16.11 180 GLY A CA 1
ATOM 789 C C . GLY A 1 98 ? -24.456 1.568 17.598 1.00 15.63 180 GLY A C 1
ATOM 790 O O . GLY A 1 98 ? -23.459 0.838 17.739 1.00 15.32 180 GLY A O 1
ATOM 791 N N . LEU A 1 99 ? -25.707 1.091 17.503 1.00 15.22 181 LEU A N 1
ATOM 792 C CA . LEU A 1 99 ? -25.959 -0.356 17.494 1.00 15.33 181 LEU A CA 1
ATOM 793 C C . LEU A 1 99 ? -25.284 -1.022 16.298 1.00 15.09 181 LEU A C 1
ATOM 794 O O . LEU A 1 99 ? -24.710 -2.093 16.439 1.00 14.72 181 LEU A O 1
ATOM 799 N N . ILE A 1 100 ? -25.364 -0.379 15.131 1.00 14.24 182 ILE A N 1
ATOM 800 C CA . ILE A 1 100 ? -24.718 -0.908 13.921 1.00 14.84 182 ILE A CA 1
ATOM 801 C C . ILE A 1 100 ? -23.207 -1.045 14.094 1.00 14.68 182 ILE A C 1
ATOM 802 O O . ILE A 1 100 ? -22.649 -2.112 13.837 1.00 14.68 182 ILE A O 1
ATOM 807 N N . PHE A 1 101 ? -22.556 0.017 14.578 1.00 15.39 183 PHE A N 1
ATOM 808 C CA . PHE A 1 101 ? -21.109 -0.021 14.815 1.00 15.94 183 PHE A CA 1
ATOM 809 C C . PHE A 1 101 ? -20.752 -1.115 15.818 1.00 16.10 183 PHE A C 1
ATOM 810 O O . PHE A 1 101 ? -19.901 -1.961 15.552 1.00 15.11 183 PHE A O 1
ATOM 818 N N . TRP A 1 102 ? -21.440 -1.097 16.965 1.00 17.64 184 TRP A N 1
ATOM 819 C CA . TRP A 1 102 ? -21.212 -2.056 18.046 1.00 18.05 184 TRP A CA 1
ATOM 820 C C . TRP A 1 102 ? -21.372 -3.473 17.569 1.00 17.78 184 TRP A C 1
ATOM 821 O O . TRP A 1 102 ? -20.583 -4.356 17.934 1.00 17.28 184 TRP A O 1
ATOM 832 N N . THR A 1 103 ? -22.407 -3.721 16.765 1.00 15.13 185 THR A N 1
ATOM 833 C CA . THR A 1 103 ? -22.661 -5.072 16.268 1.00 15.55 185 THR A CA 1
ATOM 834 C C . THR A 1 103 ? -21.472 -5.561 15.429 1.00 15.50 185 THR A C 1
ATOM 835 O O . THR A 1 103 ? -20.972 -6.675 15.644 1.00 14.79 185 THR A O 1
ATOM 839 N N . GLY A 1 104 ? -20.996 -4.709 14.516 1.00 14.88 186 GLY A N 1
ATOM 840 C CA . GLY A 1 104 ? -19.833 -5.058 13.684 1.00 15.71 186 GLY A CA 1
ATOM 841 C C . GLY A 1 104 ? -18.566 -5.322 14.481 1.00 15.81 186 GLY A C 1
ATOM 842 O O . GLY A 1 104 ? -17.946 -6.389 14.346 1.00 14.77 186 GLY A O 1
ATOM 843 N N . PHE A 1 105 ? -18.166 -4.367 15.319 1.00 15.80 187 PHE A N 1
ATOM 844 C CA . PHE A 1 105 ? -16.920 -4.567 16.043 1.00 17.04 187 PHE A CA 1
ATOM 845 C C . PHE A 1 105 ? -16.975 -5.662 17.102 1.00 17.76 187 PHE A C 1
ATOM 846 O O . PHE A 1 105 ? -15.959 -6.317 17.329 1.00 17.19 187 PHE A O 1
ATOM 854 N N . LYS A 1 106 ? -18.144 -5.901 17.713 1.00 17.89 188 LYS A N 1
ATOM 855 C CA . LYS A 1 106 ? -18.259 -7.001 18.697 1.00 18.49 188 LYS A CA 1
ATOM 856 C C . LYS A 1 106 ? -18.260 -8.397 18.051 1.00 17.50 188 LYS A C 1
ATOM 857 O O . LYS A 1 106 ? -17.656 -9.345 18.580 1.00 15.95 188 LYS A O 1
ATOM 863 N N . ILE A 1 107 ? -18.950 -8.536 16.920 1.00 16.19 189 ILE A N 1
ATOM 864 C CA . ILE A 1 107 ? -18.910 -9.814 16.167 1.00 17.31 189 ILE A CA 1
ATOM 865 C C . ILE A 1 107 ? -17.474 -10.100 15.702 1.00 17.68 189 ILE A C 1
ATOM 866 O O . ILE A 1 107 ? -16.980 -11.231 15.842 1.00 17.35 189 ILE A O 1
ATOM 871 N N . GLN A 1 108 ? -16.799 -9.081 15.171 1.00 17.21 190 GLN A N 1
ATOM 872 C CA . GLN A 1 108 ? -15.427 -9.289 14.709 1.00 18.05 190 GLN A CA 1
ATOM 873 C C . GLN A 1 108 ? -14.493 -9.610 15.872 1.00 18.42 190 GLN A C 1
ATOM 874 O O . GLN A 1 108 ? -13.605 -10.441 15.759 1.00 17.60 190 GLN A O 1
ATOM 880 N N . GLU A 1 109 ? -14.696 -8.925 16.987 1.00 19.48 191 GLU A N 1
ATOM 881 C CA . GLU A 1 109 ? -13.874 -9.156 18.159 1.00 21.82 191 GLU A CA 1
ATOM 882 C C . GLU A 1 109 ? -14.042 -10.594 18.668 1.00 21.34 191 GLU A C 1
ATOM 883 O O . GLU A 1 109 ? -13.052 -11.251 19.019 1.00 21.10 191 GLU A O 1
ATOM 889 N N . ALA A 1 110 ? -15.288 -11.074 18.713 1.00 20.32 192 ALA A N 1
ATOM 890 C CA . ALA A 1 110 ? -15.578 -12.439 19.173 1.00 20.17 192 ALA A CA 1
ATOM 891 C C . ALA A 1 110 ? -14.990 -13.461 18.209 1.00 19.54 192 ALA A C 1
ATOM 892 O O . ALA A 1 110 ? -14.407 -14.469 18.627 1.00 19.89 192 ALA A O 1
ATOM 894 N N . PHE A 1 111 ? -15.149 -13.191 16.919 1.00 19.02 193 PHE A N 1
ATOM 895 C CA . PHE A 1 111 ? -14.549 -14.005 15.868 1.00 19.67 193 PHE A CA 1
ATOM 896 C C . PHE A 1 111 ? -13.022 -14.079 15.984 1.00 19.84 193 PHE A C 1
ATOM 897 O O . PHE A 1 111 ? -12.438 -15.167 15.896 1.00 19.73 193 PHE A O 1
ATOM 905 N N . GLU A 1 112 ? -12.379 -12.923 16.155 1.00 20.25 194 GLU A N 1
ATOM 906 C CA . GLU A 1 112 ? -10.919 -12.870 16.279 1.00 20.82 194 GLU A CA 1
ATOM 907 C C . GLU A 1 112 ? -10.424 -13.581 17.528 1.00 21.59 194 GLU A C 1
ATOM 908 O O . GLU A 1 112 ? -9.360 -14.212 17.500 1.00 21.26 194 GLU A O 1
ATOM 914 N N . SER A 1 113 ? -11.208 -13.510 18.601 1.00 21.29 195 SER A N 1
ATOM 915 C CA . SER A 1 113 ? -10.882 -14.230 19.836 1.00 21.90 195 SER A CA 1
ATOM 916 C C . SER A 1 113 ? -10.882 -15.733 19.603 1.00 21.43 195 SER A C 1
ATOM 917 O O . SER A 1 113 ? -9.977 -16.419 20.095 1.00 22.07 195 SER A O 1
ATOM 920 N N . ALA A 1 114 ? -11.869 -16.240 18.850 1.00 20.15 196 ALA A N 1
ATOM 921 C CA . ALA A 1 114 ? -11.919 -17.657 18.496 1.00 20.98 196 ALA A CA 1
ATOM 922 C C . ALA A 1 114 ? -10.728 -18.100 17.631 1.00 22.24 196 ALA A C 1
ATOM 923 O O . ALA A 1 114 ? -10.141 -19.168 17.874 1.00 22.38 196 ALA A O 1
ATOM 925 N N . VAL A 1 115 ? -10.381 -17.296 16.626 1.00 21.00 197 VAL A N 1
ATOM 926 C CA . VAL A 1 115 ? -9.208 -17.572 15.787 1.00 21.64 197 VAL A CA 1
ATOM 927 C C . VAL A 1 115 ? -7.927 -17.602 16.637 1.00 23.37 197 VAL A C 1
ATOM 928 O O . VAL A 1 115 ? -7.045 -18.456 16.437 1.00 23.44 197 VAL A O 1
ATOM 932 N N . ASN A 1 116 ? -7.819 -16.653 17.564 1.00 23.28 198 ASN A N 1
ATOM 933 C CA . ASN A 1 116 ? -6.629 -16.526 18.401 1.00 25.11 198 ASN A CA 1
ATOM 934 C C . ASN A 1 116 ? -6.502 -17.658 19.425 1.00 25.35 198 ASN A C 1
ATOM 935 O O . ASN A 1 116 ? -5.391 -18.086 19.762 1.00 26.70 198 ASN A O 1
ATOM 940 N N . ILE A 1 117 ? -7.640 -18.158 19.888 1.00 24.03 199 ILE A N 1
ATOM 941 C CA . ILE A 1 117 ? -7.681 -19.281 20.824 1.00 25.91 199 ILE A CA 1
ATOM 942 C C . ILE A 1 117 ? -7.349 -20.601 20.134 1.00 25.81 199 ILE A C 1
ATOM 943 O O . ILE A 1 117 ? -6.639 -21.451 20.697 1.00 26.12 199 ILE A O 1
ATOM 948 N N . LEU A 1 118 ? -7.869 -20.776 18.918 1.00 23.22 200 LEU A N 1
ATOM 949 C CA . LEU A 1 118 ? -7.712 -22.017 18.186 1.00 22.34 200 LEU A CA 1
ATOM 950 C C . LEU A 1 118 ? -6.392 -22.066 17.398 1.00 22.17 200 LEU A C 1
ATOM 951 O O . LEU A 1 118 ? -6.397 -22.290 16.195 1.00 21.20 200 LEU A O 1
ATOM 956 N N . THR A 1 119 ? -5.277 -21.888 18.112 1.00 22.44 201 THR A N 1
ATOM 957 C CA . THR A 1 119 ? -3.930 -21.994 17.535 1.00 23.95 201 THR A CA 1
ATOM 958 C C . THR A 1 119 ? -3.699 -23.419 17.011 1.00 24.36 201 THR A C 1
ATOM 959 O O . THR A 1 119 ? -4.471 -24.338 17.311 1.00 22.22 201 THR A O 1
ATOM 963 N N . LYS A 1 120 ? -2.640 -23.618 16.232 1.00 24.78 202 LYS A N 1
ATOM 964 C CA . LYS A 1 120 ? -2.325 -24.973 15.795 1.00 25.23 202 LYS A CA 1
ATOM 965 C C . LYS A 1 120 ? -2.017 -25.873 16.992 1.00 23.36 202 LYS A C 1
ATOM 966 O O . LYS A 1 120 ? -2.408 -27.035 17.012 1.00 21.24 202 LYS A O 1
ATOM 972 N N . ASP A 1 121 ? -1.362 -25.315 18.006 1.00 24.04 203 ASP A N 1
ATOM 973 C CA . ASP A 1 121 ? -1.094 -26.052 19.235 1.00 25.70 203 ASP A CA 1
ATOM 974 C C . ASP A 1 121 ? -2.349 -26.473 19.972 1.00 24.83 203 ASP A C 1
ATOM 975 O O . ASP A 1 121 ? -2.425 -27.594 20.471 1.00 21.60 203 ASP A O 1
ATOM 980 N N . GLU A 1 122 ? -3.332 -25.570 20.042 1.00 24.46 204 GLU A N 1
ATOM 981 C CA . GLU A 1 122 ? -4.596 -25.898 20.681 1.00 25.28 204 GLU A CA 1
ATOM 982 C C . GLU A 1 122 ? -5.393 -26.918 19.857 1.00 22.91 204 GLU A C 1
ATOM 983 O O . GLU A 1 122 ? -6.054 -27.791 20.422 1.00 21.85 204 GLU A O 1
ATOM 989 N N . GLN A 1 123 ? -5.318 -26.819 18.525 1.00 21.45 205 GLN A N 1
ATOM 990 C CA . GLN A 1 123 ? -5.916 -27.836 17.643 1.00 21.06 205 GLN A CA 1
ATOM 991 C C . GLN A 1 123 ? -5.336 -29.239 17.904 1.00 21.27 205 GLN A C 1
ATOM 992 O O . GLN A 1 123 ? -6.064 -30.235 17.960 1.00 19.04 205 GLN A O 1
ATOM 998 N N . LYS A 1 124 ? -4.014 -29.292 18.073 1.00 20.96 206 LYS A N 1
ATOM 999 C CA . LYS A 1 124 ? -3.294 -30.537 18.385 1.00 23.02 206 LYS A CA 1
ATOM 1000 C C . LYS A 1 124 ? -3.796 -31.041 19.751 1.00 21.94 206 LYS A C 1
ATOM 1001 O O . LYS A 1 124 ? -4.113 -32.207 19.916 1.00 20.67 206 LYS A O 1
ATOM 1007 N N . ARG A 1 125 ? -3.908 -30.128 20.711 1.00 23.38 207 ARG A N 1
ATOM 1008 C CA . ARG A 1 125 ? -4.388 -30.465 22.057 1.00 23.28 207 ARG A CA 1
ATOM 1009 C C . ARG A 1 125 ? -5.795 -31.074 22.013 1.00 22.54 207 ARG A C 1
ATOM 1010 O O . ARG A 1 125 ? -6.067 -32.077 22.694 1.00 19.95 207 ARG A O 1
ATOM 1018 N N . LEU A 1 126 ? -6.679 -30.493 21.191 1.00 20.74 208 LEU A N 1
ATOM 1019 C CA . LEU A 1 126 ? -8.026 -31.040 20.971 1.00 19.89 208 LEU A CA 1
ATOM 1020 C C . LEU A 1 126 ? -8.038 -32.451 20.378 1.00 19.96 208 LEU A C 1
ATOM 1021 O O . LEU A 1 126 ? -8.796 -33.326 20.846 1.00 20.11 208 LEU A O 1
ATOM 1026 N N . ILE A 1 127 ? -7.219 -32.673 19.341 1.00 19.07 209 ILE A N 1
ATOM 1027 C CA . ILE A 1 127 ? -7.160 -33.980 18.685 1.00 18.43 209 ILE A CA 1
ATOM 1028 C C . ILE A 1 127 ? -6.735 -35.062 19.702 1.00 19.33 209 ILE A C 1
ATOM 1029 O O . ILE A 1 127 ? -7.314 -36.164 19.739 1.00 18.12 209 ILE A O 1
ATOM 1034 N N . PHE A 1 128 ? -5.740 -34.726 20.518 1.00 19.98 210 PHE A N 1
ATOM 1035 C CA . PHE A 1 128 ? -5.076 -35.724 21.362 1.00 22.08 210 PHE A CA 1
ATOM 1036 C C . PHE A 1 128 ? -5.767 -35.964 22.690 1.00 24.86 210 PHE A C 1
ATOM 1037 O O . PHE A 1 128 ? -5.708 -37.078 23.226 1.00 25.70 210 PHE A O 1
ATOM 1045 N N . ASN A 1 129 ? -6.421 -34.929 23.214 1.00 25.67 211 ASN A N 1
ATOM 1046 C CA . ASN A 1 129 ? -6.888 -34.934 24.604 1.00 26.22 211 ASN A CA 1
ATOM 1047 C C . ASN A 1 129 ? -8.394 -34.869 24.838 1.00 27.21 211 ASN A C 1
ATOM 1048 O O . ASN A 1 129 ? -8.842 -35.080 25.981 1.00 26.43 211 ASN A O 1
ATOM 1053 N N . PHE A 1 130 ? -9.172 -34.555 23.792 1.00 25.02 212 PHE A N 1
ATOM 1054 C CA . PHE A 1 130 ? -10.612 -34.309 23.965 1.00 25.01 212 PHE A CA 1
ATOM 1055 C C . PHE A 1 130 ? -11.465 -35.411 23.387 1.00 24.20 212 PHE A C 1
ATOM 1056 O O . PHE A 1 130 ? -11.078 -36.077 22.427 1.00 24.33 212 PHE A O 1
ATOM 1064 N N . ARG A 1 131 ? -12.632 -35.600 23.989 1.00 24.78 213 ARG A N 1
ATOM 1065 C CA . ARG A 1 131 ? -13.640 -36.496 23.451 1.00 28.23 213 ARG A CA 1
ATOM 1066 C C . ARG A 1 131 ? -14.099 -35.929 22.125 1.00 26.89 213 ARG A C 1
ATOM 1067 O O . ARG A 1 131 ? -14.119 -34.708 21.936 1.00 26.30 213 ARG A O 1
ATOM 1075 N N . THR A 1 132 ? -14.484 -36.810 21.219 1.00 26.59 214 THR A N 1
ATOM 1076 C CA . THR A 1 132 ? -14.924 -36.408 19.889 1.00 26.74 214 THR A CA 1
ATOM 1077 C C . THR A 1 132 ? -16.210 -35.560 19.934 1.00 28.11 214 THR A C 1
ATOM 1078 O O . THR A 1 132 ? -16.366 -34.610 19.162 1.00 24.96 214 THR A O 1
ATOM 1082 N N . LYS A 1 133 ? -17.112 -35.893 20.853 1.00 28.71 215 LYS A N 1
ATOM 1083 C CA . LYS A 1 133 ? -18.316 -35.075 21.068 1.00 30.62 215 LYS A CA 1
ATOM 1084 C C . LYS A 1 133 ? -17.958 -33.612 21.321 1.00 29.02 215 LYS A C 1
ATOM 1085 O O . LYS A 1 133 ? -18.589 -32.705 20.762 1.00 28.92 215 LYS A O 1
ATOM 1091 N N . THR A 1 134 ? -16.927 -33.381 22.132 1.00 26.93 216 THR A N 1
ATOM 1092 C CA . THR A 1 134 ? -16.509 -32.030 22.460 1.00 26.14 216 THR A CA 1
ATOM 1093 C C . THR A 1 134 ? -15.830 -31.335 21.271 1.00 26.54 216 THR A C 1
ATOM 1094 O O . THR A 1 134 ? -16.053 -30.144 21.039 1.00 23.59 216 THR A O 1
ATOM 1098 N N . VAL A 1 135 ? -15.019 -32.082 20.520 1.00 24.42 217 VAL A N 1
ATOM 1099 C CA . VAL A 1 135 ? -14.315 -31.510 19.357 1.00 23.37 217 VAL A CA 1
ATOM 1100 C C . VAL A 1 135 ? -15.332 -31.084 18.293 1.00 23.55 217 VAL A C 1
ATOM 1101 O O . VAL A 1 135 ? -15.229 -29.978 17.744 1.00 22.16 217 VAL A O 1
ATOM 1105 N N . LYS A 1 136 ? -16.309 -31.951 18.031 1.00 22.84 218 LYS A N 1
ATOM 1106 C CA . LYS A 1 136 ? -17.372 -31.671 17.066 1.00 25.90 218 LYS A CA 1
ATOM 1107 C C . LYS A 1 136 ? -18.136 -30.400 17.452 1.00 26.07 218 LYS A C 1
ATOM 1108 O O . LYS A 1 136 ? -18.396 -29.554 16.589 1.00 23.70 218 LYS A O 1
ATOM 1114 N N . GLU A 1 137 ? -18.476 -30.275 18.737 1.00 25.78 219 GLU A N 1
ATOM 1115 C CA . GLU A 1 137 ? -19.132 -29.068 19.258 1.00 28.00 219 GLU A CA 1
ATOM 1116 C C . GLU A 1 137 ? -18.310 -27.792 19.046 1.00 26.08 219 GLU A C 1
ATOM 1117 O O . GLU A 1 137 ? -18.850 -26.766 18.619 1.00 23.97 219 GLU A O 1
ATOM 1123 N N . ILE A 1 138 ? -17.012 -27.852 19.342 1.00 23.65 220 ILE A N 1
ATOM 1124 C CA . ILE A 1 138 ? -16.130 -26.717 19.103 1.00 22.93 220 ILE A CA 1
ATOM 1125 C C . ILE A 1 138 ? -16.041 -26.380 17.607 1.00 22.14 220 ILE A C 1
ATOM 1126 O O . ILE A 1 138 ? -16.133 -25.215 17.236 1.00 22.24 220 ILE A O 1
ATOM 1131 N N . GLN A 1 139 ? -15.839 -27.395 16.770 1.00 20.74 221 GLN A N 1
ATOM 1132 C CA . GLN A 1 139 ? -15.731 -27.212 15.328 1.00 21.44 221 GLN A CA 1
ATOM 1133 C C . GLN A 1 139 ? -17.017 -26.594 14.739 1.00 21.37 221 GLN A C 1
ATOM 1134 O O . GLN A 1 139 ? -16.965 -25.630 13.968 1.00 20.29 221 GLN A O 1
ATOM 1140 N N . GLU A 1 140 ? -18.161 -27.138 15.132 1.00 21.09 222 GLU A N 1
ATOM 1141 C CA . GLU A 1 140 ? -19.448 -26.633 14.652 1.00 22.75 222 GLU A CA 1
ATOM 1142 C C . GLU A 1 140 ? -19.721 -25.222 15.167 1.00 22.83 222 GLU A C 1
ATOM 1143 O O . GLU A 1 140 ? -20.328 -24.393 14.461 1.00 23.62 222 GLU A O 1
ATOM 1149 N N . ASN A 1 141 ? -19.286 -24.951 16.395 1.00 22.02 223 ASN A N 1
ATOM 1150 C CA . ASN A 1 141 ? -19.396 -23.615 16.960 1.00 22.51 223 ASN A CA 1
ATOM 1151 C C . ASN A 1 141 ? -18.559 -22.595 16.190 1.00 22.01 223 ASN A C 1
ATOM 1152 O O . ASN A 1 141 ? -19.035 -21.488 15.912 1.00 19.80 223 ASN A O 1
ATOM 1157 N N . PHE A 1 142 ? -17.337 -22.968 15.826 1.00 20.36 224 PHE A N 1
ATOM 1158 C CA . PHE A 1 142 ? -16.517 -22.057 15.016 1.00 20.22 224 PHE A CA 1
ATOM 1159 C C . PHE A 1 142 ? -17.216 -21.730 13.696 1.00 19.22 224 PHE A C 1
ATOM 1160 O O . PHE A 1 142 ? -17.219 -20.578 13.266 1.00 20.41 224 PHE A O 1
ATOM 1168 N N . GLU A 1 143 ? -17.815 -22.733 13.063 1.00 20.69 225 GLU A N 1
ATOM 1169 C CA . GLU A 1 143 ? -18.543 -22.518 11.802 1.00 22.23 225 GLU A CA 1
ATOM 1170 C C . GLU A 1 143 ? -19.767 -21.616 11.995 1.00 22.26 225 GLU A C 1
ATOM 1171 O O . GLU A 1 143 ? -20.071 -20.791 11.127 1.00 21.13 225 GLU A O 1
ATOM 1177 N N . LYS A 1 144 ? -20.436 -21.760 13.141 1.00 22.24 226 LYS A N 1
ATOM 1178 C CA . LYS A 1 144 ? -21.560 -20.878 13.514 1.00 24.34 226 LYS A CA 1
ATOM 1179 C C . LYS A 1 144 ? -21.112 -19.417 13.676 1.00 23.76 226 LYS A C 1
ATOM 1180 O O . LYS A 1 144 ? -21.818 -18.478 13.270 1.00 23.96 226 LYS A O 1
ATOM 1186 N N . LEU A 1 145 ? -19.935 -19.235 14.265 1.00 21.75 227 LEU A N 1
ATOM 1187 C CA . LEU A 1 145 ? -19.334 -17.920 14.416 1.00 22.23 227 LEU A CA 1
ATOM 1188 C C . LEU A 1 145 ? -19.028 -17.283 13.056 1.00 22.23 227 LEU A C 1
ATOM 1189 O O . LEU A 1 145 ? -19.315 -16.099 12.837 1.00 22.89 227 LEU A O 1
ATOM 1194 N N . MET A 1 146 ? -18.448 -18.068 12.145 1.00 20.98 228 MET A N 1
ATOM 1195 C CA . MET A 1 146 ? -18.270 -17.661 10.745 1.00 21.79 228 MET A CA 1
ATOM 1196 C C . MET A 1 146 ? -19.595 -17.271 10.079 1.00 21.94 228 MET A C 1
ATOM 1197 O O . MET A 1 146 ? -19.662 -16.260 9.360 1.00 21.05 228 MET A O 1
ATOM 1202 N N . GLN A 1 147 ? -20.644 -18.059 10.308 1.00 21.74 229 GLN A N 1
ATOM 1203 C CA . GLN A 1 147 ? -21.962 -17.713 9.762 1.00 23.65 229 GLN A CA 1
ATOM 1204 C C . GLN A 1 147 ? -22.525 -16.416 10.360 1.00 22.53 229 GLN A C 1
ATOM 1205 O O . GLN A 1 147 ? -23.115 -15.619 9.628 1.00 21.29 229 GLN A O 1
ATOM 1211 N N . GLU A 1 148 ? -22.348 -16.206 11.663 1.00 20.44 230 GLU A N 1
ATOM 1212 C CA . GLU A 1 148 ? -22.805 -14.958 12.296 1.00 21.75 230 GLU A CA 1
ATOM 1213 C C . GLU A 1 148 ? -22.159 -13.765 11.614 1.00 21.27 230 GLU A C 1
ATOM 1214 O O . GLU A 1 148 ? -22.820 -12.765 11.304 1.00 20.09 230 GLU A O 1
ATOM 1220 N N . ARG A 1 149 ? -20.861 -13.895 11.369 1.00 20.20 231 ARG A N 1
ATOM 1221 C CA . ARG A 1 149 ? -20.099 -12.890 10.665 1.00 20.26 231 ARG A CA 1
ATOM 1222 C C . ARG A 1 149 ? -20.672 -12.617 9.267 1.00 19.18 231 ARG A C 1
ATOM 1223 O O . ARG A 1 149 ? -20.897 -11.470 8.884 1.00 18.33 231 ARG A O 1
ATOM 1231 N N . ASN A 1 150 ? -20.918 -13.676 8.508 1.00 18.47 232 ASN A N 1
ATOM 1232 C CA . ASN A 1 150 ? -21.483 -13.526 7.168 1.00 18.31 232 ASN A CA 1
ATOM 1233 C C . ASN A 1 150 ? -22.947 -13.017 7.174 1.00 16.87 232 ASN A C 1
ATOM 1234 O O . ASN A 1 150 ? -23.345 -12.268 6.301 1.00 15.65 232 ASN A O 1
ATOM 1239 N N . SER A 1 151 ? -23.734 -13.361 8.195 1.00 15.82 233 SER A N 1
ATOM 1240 C CA . SER A 1 151 ? -25.103 -12.822 8.270 1.00 16.11 233 SER A CA 1
ATOM 1241 C C . SER A 1 151 ? -25.065 -11.315 8.540 1.00 15.55 233 SER A C 1
ATOM 1242 O O . SER A 1 151 ? -25.878 -10.573 8.009 1.00 14.75 233 SER A O 1
ATOM 1245 N N . TRP A 1 152 ? -24.121 -10.880 9.381 1.00 14.87 234 TRP A N 1
ATOM 1246 C CA . TRP A 1 152 ? -23.863 -9.455 9.613 1.00 14.99 234 TRP A CA 1
ATOM 1247 C C . TRP A 1 152 ? -23.509 -8.729 8.316 1.00 15.66 234 TRP A C 1
ATOM 1248 O O . TRP A 1 152 ? -24.075 -7.662 8.009 1.00 15.54 234 TRP A O 1
ATOM 1259 N N . ILE A 1 153 ? -22.601 -9.314 7.525 1.00 15.12 235 ILE A N 1
ATOM 1260 C CA . ILE A 1 153 ? -22.205 -8.718 6.264 1.00 15.71 235 ILE A CA 1
ATOM 1261 C C . ILE A 1 153 ? -23.421 -8.563 5.360 1.00 15.99 235 ILE A C 1
ATOM 1262 O O . ILE A 1 153 ? -23.626 -7.511 4.784 1.00 15.44 235 ILE A O 1
ATOM 1267 N N . LYS A 1 154 ? -24.241 -9.607 5.276 1.00 16.61 236 LYS A N 1
ATOM 1268 C CA . LYS A 1 154 ? -25.508 -9.557 4.525 1.00 17.86 236 LYS A CA 1
ATOM 1269 C C . LYS A 1 154 ? -26.513 -8.492 5.047 1.00 16.59 236 LYS A C 1
ATOM 1270 O O . LYS A 1 154 ? -27.169 -7.825 4.247 1.00 15.78 236 LYS A O 1
ATOM 1276 N N . ILE A 1 155 ? -26.625 -8.303 6.364 1.00 15.00 237 ILE A N 1
ATOM 1277 C CA . ILE A 1 155 ? -27.436 -7.178 6.893 1.00 14.69 237 ILE A CA 1
ATOM 1278 C C . ILE A 1 155 ? -26.957 -5.832 6.316 1.00 14.50 237 ILE A C 1
ATOM 1279 O O . ILE A 1 155 ? -27.769 -5.019 5.844 1.00 14.02 237 ILE A O 1
ATOM 1284 N N . VAL A 1 156 ? -25.648 -5.612 6.352 1.00 14.77 238 VAL A N 1
ATOM 1285 C CA . VAL A 1 156 ? -25.063 -4.385 5.796 1.00 14.64 238 VAL A CA 1
ATOM 1286 C C . VAL A 1 156 ? -25.338 -4.246 4.293 1.00 14.10 238 VAL A C 1
ATOM 1287 O O . VAL A 1 156 ? -25.749 -3.180 3.852 1.00 13.53 238 VAL A O 1
ATOM 1291 N N . ASP A 1 157 ? -25.118 -5.320 3.528 1.00 15.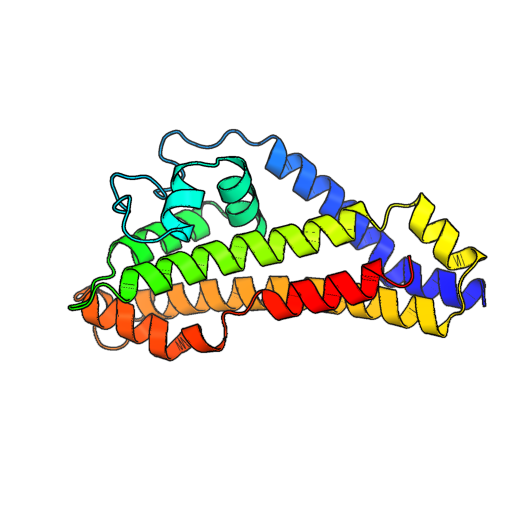25 239 ASP A N 1
ATOM 1292 C CA . ASP A 1 157 ? -25.468 -5.331 2.102 1.00 15.65 239 ASP A CA 1
ATOM 1293 C C . ASP A 1 157 ? -26.922 -4.941 1.882 1.00 15.74 239 ASP A C 1
ATOM 1294 O O . ASP A 1 157 ? -27.243 -4.192 0.964 1.00 15.72 239 ASP A O 1
ATOM 1299 N N . ASN A 1 158 ? -27.802 -5.472 2.715 1.00 15.39 240 ASN A N 1
ATOM 1300 C CA . ASN A 1 158 ? -29.231 -5.222 2.586 1.00 16.02 240 ASN A CA 1
ATOM 1301 C C . ASN A 1 158 ? -29.635 -3.793 2.961 1.00 15.07 240 ASN A C 1
ATOM 1302 O O . ASN A 1 158 ? -30.494 -3.202 2.308 1.00 14.70 240 ASN A O 1
ATOM 1307 N N . ILE A 1 159 ? -29.039 -3.246 4.018 1.00 14.12 241 ILE A N 1
ATOM 1308 C CA . ILE A 1 159 ? -29.253 -1.827 4.383 1.00 14.34 241 ILE A CA 1
ATOM 1309 C C . ILE A 1 159 ? -28.858 -0.923 3.208 1.00 14.67 241 ILE A C 1
ATOM 1310 O O . ILE A 1 159 ? -29.622 -0.016 2.806 1.00 14.73 241 ILE A O 1
ATOM 1315 N N . ILE A 1 160 ? -27.663 -1.169 2.665 1.00 14.64 242 ILE A N 1
ATOM 1316 C CA . ILE A 1 160 ? -27.190 -0.451 1.465 1.00 15.01 242 ILE A CA 1
ATOM 1317 C C . ILE A 1 160 ? -28.214 -0.624 0.322 1.00 15.86 242 ILE A C 1
ATOM 1318 O O . ILE A 1 160 ? -28.578 0.352 -0.348 1.00 15.71 242 ILE A O 1
ATOM 1323 N N . GLY A 1 161 ? -28.685 -1.855 0.138 1.00 15.36 243 GLY A N 1
ATOM 1324 C CA . GLY A 1 161 ? -29.742 -2.179 -0.832 1.00 16.56 243 GLY A CA 1
ATOM 1325 C C . GLY A 1 161 ? -31.000 -1.326 -0.686 1.00 16.76 243 GLY A C 1
ATOM 1326 O O . GLY A 1 161 ? -31.538 -0.841 -1.693 1.00 17.16 243 GLY A O 1
ATOM 1327 N N . GLU A 1 162 ? -31.495 -1.169 0.544 1.00 16.10 244 GLU A N 1
ATOM 1328 C CA . GLU A 1 162 ? -32.680 -0.325 0.795 1.00 16.47 244 GLU A CA 1
ATOM 1329 C C . GLU A 1 162 ? -32.428 1.127 0.397 1.00 15.77 244 GLU A C 1
ATOM 1330 O O . GLU A 1 162 ? -33.291 1.785 -0.188 1.00 15.81 244 GLU A O 1
ATOM 1336 N N . TYR A 1 163 ? -31.239 1.624 0.716 1.00 15.34 245 TYR A N 1
ATOM 1337 C CA . TYR A 1 163 ? -30.899 2.983 0.340 1.00 15.68 245 TYR A CA 1
ATOM 1338 C C . TYR A 1 163 ? -30.845 3.097 -1.183 1.00 16.34 245 TYR A C 1
ATOM 1339 O O . TYR A 1 163 ? -31.415 4.021 -1.757 1.00 16.66 245 TYR A O 1
ATOM 1348 N N . ASP A 1 164 ? -30.168 2.154 -1.834 1.00 16.27 246 ASP A N 1
ATOM 1349 C CA . ASP A 1 164 ? -30.058 2.177 -3.306 1.00 17.74 246 ASP A CA 1
ATOM 1350 C C . ASP A 1 164 ? -31.407 2.100 -4.003 1.00 17.94 246 ASP A C 1
ATOM 1351 O O . ASP A 1 164 ? -31.598 2.745 -5.034 1.00 17.87 246 ASP A O 1
ATOM 1356 N N . LYS A 1 165 ? -32.339 1.340 -3.419 1.00 16.75 247 LYS A N 1
ATOM 1357 C CA . LYS A 1 165 ? -33.711 1.205 -3.939 1.00 18.69 247 LYS A CA 1
ATOM 1358 C C . LYS A 1 165 ? -34.654 2.358 -3.603 1.00 16.65 247 LYS A C 1
ATOM 1359 O O . LYS A 1 165 ? -35.797 2.355 -4.060 1.00 16.53 247 LYS A O 1
ATOM 1365 N N . ASN A 1 166 ? -34.193 3.322 -2.796 1.00 14.90 248 ASN A N 1
ATOM 1366 C CA . ASN A 1 166 ? -35.034 4.414 -2.328 1.00 14.84 248 ASN A CA 1
ATOM 1367 C C . ASN A 1 166 ? -36.283 3.879 -1.606 1.00 14.70 248 ASN A C 1
ATOM 1368 O O . ASN A 1 166 ? -37.368 4.415 -1.744 1.00 15.03 248 ASN A O 1
ATOM 1373 N N . THR A 1 167 ? -36.118 2.813 -0.843 1.00 15.25 249 THR A N 1
ATOM 1374 C CA . THR A 1 167 ? -37.229 2.269 -0.030 1.00 15.67 249 THR A CA 1
ATOM 1375 C C . THR A 1 167 ? -37.948 3.362 0.759 1.00 15.77 249 THR A C 1
ATOM 1376 O O . THR A 1 167 ? -37.321 4.130 1.482 1.00 16.30 249 THR A O 1
ATOM 1380 N N . GLY A 1 168 ? -39.260 3.488 0.547 1.00 16.74 250 GLY A N 1
ATOM 1381 C CA . GLY A 1 168 ? -40.080 4.509 1.223 1.00 17.57 250 GLY A CA 1
ATOM 1382 C C . GLY A 1 168 ? -39.720 5.967 0.958 1.00 18.89 250 GLY A C 1
ATOM 1383 O O . GLY A 1 168 ? -40.222 6.862 1.633 1.00 19.90 250 GLY A O 1
ATOM 1384 N N . GLY A 1 169 ? -38.841 6.213 -0.017 1.00 18.87 251 GLY A N 1
ATOM 1385 C CA . GLY A 1 169 ? -38.349 7.563 -0.289 1.00 19.33 251 GLY A CA 1
ATOM 1386 C C . GLY A 1 169 ? -37.151 7.974 0.552 1.00 19.02 251 GLY A C 1
ATOM 1387 O O . GLY A 1 169 ? -36.863 9.170 0.664 1.00 19.88 251 GLY A O 1
ATOM 1388 N N . CYS A 1 170 ? -36.440 6.992 1.115 1.00 18.25 252 CYS A N 1
ATOM 1389 C CA . CYS A 1 170 ? -35.331 7.245 2.073 1.00 18.93 252 CYS A CA 1
ATOM 1390 C C . CYS A 1 170 ? -34.100 8.006 1.533 1.00 20.69 252 CYS A C 1
ATOM 1391 O O . CYS A 1 170 ? -33.350 8.604 2.312 1.00 21.97 252 CYS A O 1
ATOM 1394 N N . LYS A 1 171 ? -33.886 7.992 0.221 1.00 21.17 253 LYS A N 1
ATOM 1395 C CA . LYS A 1 171 ? -32.809 8.797 -0.386 1.00 22.53 253 LYS A CA 1
ATOM 1396 C C . LYS A 1 171 ? -32.965 10.297 -0.155 1.00 24.08 253 LYS A C 1
ATOM 1397 O O . LYS A 1 171 ? -31.966 11.037 -0.045 1.00 27.34 253 LYS A O 1
ATOM 1403 N N . ALA A 1 172 ? -34.215 10.746 -0.092 1.00 24.38 254 ALA A N 1
ATOM 1404 C CA . ALA A 1 172 ? -34.531 12.164 0.014 1.00 25.38 254 ALA A CA 1
ATOM 1405 C C . ALA A 1 172 ? -34.939 12.591 1.412 1.00 25.58 254 ALA A C 1
ATOM 1406 O O . ALA A 1 172 ? -35.255 13.761 1.638 1.00 23.55 254 ALA A O 1
ATOM 1408 N N . ASP A 1 173 ? -34.939 11.651 2.360 1.00 22.80 255 ASP A N 1
ATOM 1409 C CA . ASP A 1 173 ? -35.464 11.957 3.670 1.00 21.71 255 ASP A CA 1
ATOM 1410 C C . ASP A 1 173 ? -34.763 11.083 4.701 1.00 19.96 255 ASP A C 1
ATOM 1411 O O . ASP A 1 173 ? -35.013 9.889 4.766 1.00 19.10 255 ASP A O 1
ATOM 1416 N N . GLY A 1 174 ? -33.876 11.694 5.485 1.00 18.87 256 GLY A N 1
ATOM 1417 C CA . GLY A 1 174 ? -33.080 10.963 6.480 1.00 18.14 256 GLY A CA 1
ATOM 1418 C C . GLY A 1 174 ? -33.896 10.415 7.649 1.00 17.83 256 GLY A C 1
ATOM 1419 O O . GLY A 1 174 ? -33.470 9.481 8.335 1.00 15.80 256 GLY A O 1
ATOM 1420 N N . LYS A 1 175 ? -35.063 11.001 7.899 1.00 17.85 257 LYS A N 1
ATOM 1421 C CA . LYS A 1 175 ? -35.950 10.468 8.944 1.00 18.48 257 LYS A CA 1
ATOM 1422 C C . LYS A 1 175 ? -36.576 9.171 8.469 1.00 18.16 257 LYS A C 1
ATOM 1423 O O . LYS A 1 175 ? -36.649 8.184 9.210 1.00 16.24 257 LYS A O 1
ATOM 1429 N N . ILE A 1 176 ? -3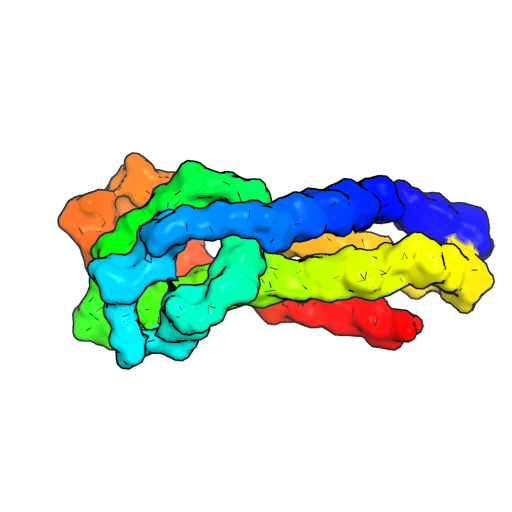7.008 9.160 7.213 1.00 16.58 258 ILE A N 1
ATOM 1430 C CA . ILE A 1 176 ? -37.532 7.938 6.617 1.00 16.83 258 ILE A CA 1
ATOM 1431 C C . ILE A 1 176 ? -36.430 6.870 6.549 1.00 16.25 258 ILE A C 1
ATOM 1432 O O . ILE A 1 176 ? -36.653 5.706 6.878 1.00 15.77 258 ILE A O 1
ATOM 1437 N N . LEU A 1 177 ? -35.232 7.273 6.114 1.00 15.61 259 LEU A N 1
ATOM 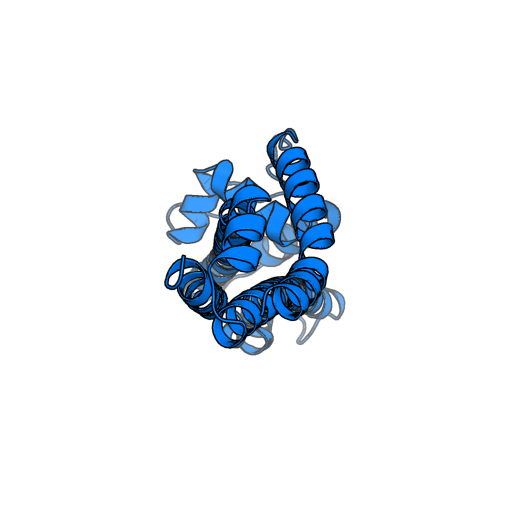1438 C CA . LEU A 1 177 ? -34.080 6.383 6.130 1.00 14.69 259 LEU A CA 1
ATOM 1439 C C . LEU A 1 177 ? -33.851 5.705 7.498 1.00 14.98 259 LEU A C 1
ATOM 1440 O O . LEU A 1 177 ? -33.657 4.493 7.546 1.00 16.04 259 LEU A O 1
ATOM 1445 N N . GLY A 1 178 ? -33.826 6.487 8.575 1.00 14.35 260 GLY A N 1
ATOM 1446 C CA . GLY A 1 178 ? -33.686 5.940 9.946 1.00 14.71 260 GLY A CA 1
ATOM 1447 C C . GLY A 1 178 ? -34.759 4.894 10.251 1.00 15.01 260 GLY A C 1
ATOM 1448 O O . GLY A 1 178 ? -34.475 3.869 10.860 1.00 14.89 260 GLY A O 1
ATOM 1449 N N . GLU A 1 179 ? -35.995 5.152 9.819 1.00 15.36 261 GLU A N 1
ATOM 1450 C CA . GLU A 1 179 ? -37.100 4.233 10.054 1.00 16.74 261 GLU A CA 1
ATOM 1451 C C . GLU A 1 179 ? -36.980 2.977 9.194 1.00 16.32 261 GLU A C 1
ATOM 1452 O O . GLU A 1 179 ? -37.248 1.869 9.661 1.00 15.97 261 GLU A O 1
ATOM 1458 N N . VAL A 1 180 ? -36.600 3.140 7.928 1.00 16.36 262 VAL A N 1
ATOM 1459 C CA . VAL A 1 180 ? -36.393 1.969 7.062 1.00 15.63 262 VAL A CA 1
ATOM 1460 C C . VAL A 1 180 ? -35.356 1.006 7.627 1.00 15.43 262 VAL A C 1
ATOM 1461 O O . VAL A 1 180 ? -35.546 -0.220 7.601 1.00 15.54 262 VAL A O 1
ATOM 1465 N N . ILE A 1 181 ? -34.248 1.557 8.106 1.00 14.65 263 ILE A N 1
ATOM 1466 C CA . ILE A 1 181 ? -33.168 0.745 8.648 1.00 14.40 263 ILE A CA 1
ATOM 1467 C C . ILE A 1 181 ? -33.663 0.096 9.947 1.00 14.85 263 ILE A C 1
ATOM 1468 O O . ILE A 1 181 ? -33.414 -1.099 10.185 1.00 14.48 263 ILE A O 1
ATOM 1473 N N . ARG A 1 182 ? -34.362 0.876 10.778 1.00 13.83 264 ARG A N 1
ATOM 1474 C CA . ARG A 1 182 ? -34.880 0.346 12.039 1.00 14.99 264 ARG A CA 1
ATOM 1475 C C . ARG A 1 182 ? -35.831 -0.821 11.789 1.00 14.84 264 ARG A C 1
ATOM 1476 O O . ARG A 1 182 ? -35.623 -1.912 12.307 1.00 14.68 264 ARG A O 1
ATOM 1484 N N . VAL A 1 183 ? -36.871 -0.581 10.993 1.00 15.32 265 VAL A N 1
ATOM 1485 C CA . VAL A 1 183 ? -37.893 -1.613 10.737 1.00 16.97 265 VAL A CA 1
ATOM 1486 C C . VAL A 1 183 ? -37.308 -2.823 10.026 1.00 16.56 265 VAL A C 1
ATOM 1487 O O . VAL A 1 183 ? -37.620 -3.982 10.362 1.00 16.47 265 VAL A O 1
ATOM 1491 N N . GLY A 1 184 ? -36.446 -2.565 9.053 1.00 15.72 266 GLY A N 1
ATOM 1492 C CA . GLY A 1 184 ? -35.882 -3.645 8.278 1.00 15.11 266 GLY A CA 1
ATOM 1493 C C . GLY A 1 184 ? -34.912 -4.522 9.048 1.00 15.51 266 GLY A C 1
ATOM 1494 O O . GLY A 1 184 ? -34.879 -5.739 8.812 1.00 15.52 266 GLY A O 1
ATOM 1495 N N . TYR A 1 185 ? -34.100 -3.918 9.935 1.00 15.28 267 TYR A N 1
ATOM 1496 C CA . TYR A 1 185 ? -32.849 -4.576 10.371 1.00 15.30 267 TYR A CA 1
ATOM 1497 C C . TYR A 1 185 ? -32.511 -4.541 11.849 1.00 15.40 267 TYR A C 1
ATOM 1498 O O . TYR A 1 185 ? -31.675 -5.324 12.295 1.00 15.74 267 TYR A O 1
ATOM 1507 N N . GLU A 1 186 ? -33.136 -3.649 12.618 1.00 15.98 268 GLU A N 1
ATOM 1508 C CA . GLU A 1 186 ? -32.753 -3.519 14.023 1.00 16.93 268 GLU A CA 1
ATOM 1509 C C . GLU A 1 186 ? -32.895 -4.841 14.785 1.00 17.26 268 GLU A C 1
ATOM 1510 O O . GLU A 1 186 ? -32.044 -5.172 15.600 1.00 16.50 268 GLU A O 1
ATOM 1516 N N . HIS A 1 187 ? -33.956 -5.589 14.505 1.00 18.26 269 HIS A N 1
ATOM 1517 C CA . HIS A 1 187 ? -34.219 -6.895 15.168 1.00 20.71 269 HIS A CA 1
ATOM 1518 C C . HIS A 1 187 ? -33.137 -7.914 14.874 1.00 20.16 269 HIS A C 1
ATOM 1519 O O . HIS A 1 187 ? -32.887 -8.794 15.683 1.00 19.63 269 HIS A O 1
ATOM 1526 N N . GLU A 1 188 ? -32.511 -7.800 13.699 1.00 19.13 270 GLU A N 1
ATOM 1527 C CA . GLU A 1 188 ? -31.471 -8.717 13.227 1.00 20.05 270 GLU A CA 1
ATOM 1528 C C . GLU A 1 188 ? -30.063 -8.430 13.750 1.00 18.40 270 GLU A C 1
ATOM 1529 O O . GLU A 1 188 ? -29.169 -9.280 13.598 1.00 16.59 270 GLU A O 1
ATOM 1535 N N . LEU A 1 189 ? -29.864 -7.242 14.332 1.00 16.82 271 LEU A N 1
ATOM 1536 C CA . LEU A 1 189 ? -28.547 -6.804 14.801 1.00 17.57 271 LEU A CA 1
ATOM 1537 C C . LEU A 1 189 ? -28.332 -7.321 16.200 1.00 19.30 271 LEU A C 1
ATOM 1538 O O . LEU A 1 189 ? -28.968 -6.838 17.137 1.00 19.13 271 LEU A O 1
ATOM 1543 N N . ASP A 1 190 ? -27.458 -8.315 16.355 1.00 20.48 272 ASP A N 1
ATOM 1544 C CA . ASP A 1 190 ? -27.312 -8.942 17.676 1.00 22.58 272 ASP A CA 1
ATOM 1545 C C . ASP A 1 190 ? -26.004 -9.683 17.811 1.00 22.76 272 ASP A C 1
ATOM 1546 O O . ASP A 1 190 ? -25.937 -10.895 17.582 1.00 23.82 272 ASP A O 1
ATOM 1551 N N . SER A 1 191 ? -24.982 -8.958 18.240 1.00 20.95 273 SER A N 1
ATOM 1552 C CA . SER A 1 191 ? -23.656 -9.548 18.423 1.00 20.79 273 SER A CA 1
ATOM 1553 C C . SER A 1 191 ? -23.565 -10.487 19.630 1.00 20.73 273 SER A C 1
ATOM 1554 O O . SER A 1 191 ? -22.573 -11.214 19.784 1.00 20.32 273 SER A O 1
ATOM 1557 N N . ASN A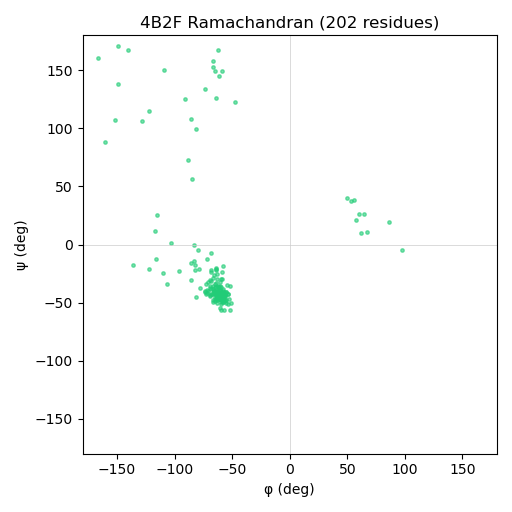 1 192 ? -24.580 -10.467 20.496 1.00 20.97 274 ASN A N 1
ATOM 1558 C CA . ASN A 1 192 ? -24.585 -11.352 21.665 1.00 22.74 274 ASN A CA 1
ATOM 1559 C C . ASN A 1 192 ? -24.525 -12.840 21.294 1.00 22.82 274 ASN A C 1
ATOM 1560 O O . ASN A 1 192 ? -23.907 -13.639 22.000 1.00 22.07 274 ASN A O 1
ATOM 1565 N N . LYS A 1 193 ? -25.190 -13.201 20.200 1.00 22.47 275 LYS A N 1
ATOM 1566 C CA . LYS A 1 193 ? -25.153 -14.573 19.693 1.00 22.50 275 LYS A CA 1
ATOM 1567 C C . LYS A 1 193 ? -23.703 -15.028 19.434 1.00 21.88 275 LYS A C 1
ATOM 1568 O O . LYS A 1 193 ? -23.323 -16.111 19.859 1.00 21.48 275 LYS A O 1
ATOM 1574 N N . SER A 1 194 ? -22.911 -14.192 18.754 1.00 20.72 276 SER A N 1
ATOM 1575 C CA . SER A 1 194 ? -21.465 -14.436 18.544 1.00 21.48 276 SER A CA 1
ATOM 1576 C C . SER A 1 194 ? -20.698 -14.569 19.864 1.00 22.69 276 SER A C 1
ATOM 1577 O O . SER A 1 194 ? -19.840 -15.453 20.012 1.00 21.70 276 SER A O 1
ATOM 1580 N N . MET A 1 195 ? -21.000 -13.688 20.813 1.00 22.84 277 MET A N 1
ATOM 1581 C CA . MET A 1 195 ? -20.426 -13.794 22.157 1.00 26.55 277 MET A CA 1
ATOM 1582 C C . MET A 1 195 ? -20.770 -15.118 22.852 1.00 25.34 277 MET A C 1
ATOM 1583 O O . MET A 1 195 ? -19.887 -15.733 23.467 1.00 24.58 277 MET A O 1
ATOM 1588 N N . GLN A 1 196 ? -22.020 -15.572 22.727 1.00 24.79 278 GLN A N 1
ATOM 1589 C CA . GLN A 1 196 ? -22.426 -16.879 23.274 1.00 26.89 278 GLN A CA 1
ATOM 1590 C C . GLN A 1 196 ? -21.667 -18.031 22.613 1.00 25.35 278 GLN A C 1
ATOM 1591 O O . GLN A 1 196 ? -21.223 -18.961 23.288 1.00 23.94 278 GLN A O 1
ATOM 1597 N N . ILE A 1 197 ? -21.563 -17.977 21.286 1.00 24.34 279 ILE A N 1
ATOM 1598 C CA . ILE A 1 197 ? -20.847 -19.015 20.538 1.00 23.46 279 ILE A CA 1
ATOM 1599 C C . ILE A 1 197 ? -19.377 -19.053 20.954 1.00 23.79 279 ILE A C 1
ATOM 1600 O O . ILE A 1 197 ? -18.827 -20.148 21.166 1.00 25.65 279 ILE A O 1
ATOM 1605 N N . LEU A 1 198 ? -18.749 -17.880 21.073 1.00 22.22 280 LEU A N 1
ATOM 1606 C CA . LEU A 1 198 ? -17.370 -17.799 21.541 1.00 23.42 280 LEU A CA 1
ATOM 1607 C C . LEU A 1 198 ? -17.226 -18.425 22.933 1.00 26.08 280 LEU A C 1
ATOM 1608 O O . LEU A 1 198 ? -16.298 -19.200 23.158 1.00 25.02 280 LEU A O 1
ATOM 1613 N N . ASN A 1 199 ? -18.140 -18.087 23.851 1.00 26.93 281 ASN A N 1
ATOM 1614 C CA . ASN A 1 199 ? -18.124 -18.656 25.218 1.00 30.99 281 ASN A CA 1
ATOM 1615 C C . ASN A 1 199 ? -18.144 -20.182 25.209 1.00 29.33 281 ASN A C 1
ATOM 1616 O O . ASN A 1 199 ? -17.457 -20.830 26.009 1.00 31.20 281 ASN A O 1
ATOM 1621 N N . ASN A 1 200 ? -18.944 -20.742 24.308 1.00 27.72 282 ASN A N 1
ATOM 1622 C CA . ASN A 1 200 ? -19.039 -22.185 24.099 1.00 28.56 282 ASN A CA 1
ATOM 1623 C C . ASN A 1 200 ? -17.779 -22.807 23.494 1.00 29.08 282 ASN A C 1
ATOM 1624 O O . ASN A 1 200 ? -17.529 -24.007 23.649 1.00 27.91 282 ASN A O 1
ATOM 1629 N N . ILE A 1 201 ? -16.989 -21.996 22.808 1.00 25.76 283 ILE A N 1
ATOM 1630 C CA . ILE A 1 201 ? -15.683 -22.460 22.343 1.00 26.73 283 ILE A CA 1
ATOM 1631 C C . ILE A 1 201 ? -14.666 -22.375 23.482 1.00 28.16 283 ILE A C 1
ATOM 1632 O O . ILE A 1 201 ? -13.896 -23.314 23.705 1.00 29.51 283 ILE A O 1
ATOM 1637 N N . GLU A 1 202 ? -14.671 -21.249 24.196 1.00 30.83 284 GLU A N 1
ATOM 1638 C CA . GLU A 1 202 ? -13.700 -20.977 25.260 1.00 33.28 284 GLU A CA 1
ATOM 1639 C C . GLU A 1 202 ? -13.837 -21.932 26.440 1.00 34.90 284 GLU A C 1
ATOM 1640 O O . GLU A 1 202 ? -12.826 -22.373 26.992 1.00 35.08 284 GLU A O 1
ATOM 1646 N N . THR A 1 203 ? -15.071 -22.235 26.840 1.00 34.87 285 THR A N 1
ATOM 1647 C CA . THR A 1 203 ? -15.285 -22.975 28.098 1.00 36.36 285 THR A CA 1
ATOM 1648 C C . THR A 1 203 ? -14.557 -24.328 28.162 1.00 35.78 285 THR A C 1
ATOM 1649 O O . THR A 1 203 ? -13.737 -24.509 29.061 1.00 34.39 285 THR A O 1
ATOM 1653 N N . PRO A 1 204 ? -14.799 -25.245 27.189 1.00 33.96 286 PRO A N 1
ATOM 1654 C CA . PRO A 1 204 ? -14.070 -26.529 27.189 1.00 33.74 286 PRO A CA 1
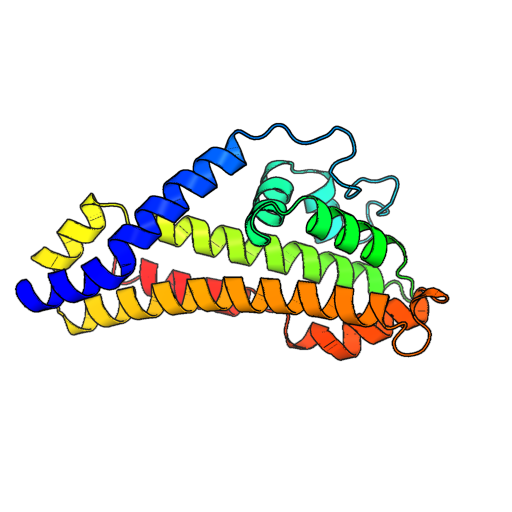ATOM 1655 C C . PRO A 1 204 ? -12.551 -26.373 27.108 1.00 34.05 286 PRO A C 1
ATOM 1656 O O . PRO A 1 204 ? -11.808 -27.269 27.506 1.00 33.96 286 PRO A O 1
ATOM 1660 N N . LEU A 1 205 ? -12.097 -25.245 26.581 1.00 37.39 287 LEU A N 1
ATOM 1661 C CA . LEU A 1 205 ? -10.676 -24.981 26.468 1.00 38.52 287 LEU A CA 1
ATOM 1662 C C . LEU A 1 205 ? -10.178 -24.280 27.730 1.00 40.87 287 LEU A C 1
ATOM 1663 O O . LEU A 1 205 ? -8.981 -24.287 28.010 1.00 43.69 287 LEU A O 1
#

Foldseek 3Di:
DLVLLVVLLVVCVVVLVVLVVLLVVLVPDDADPCLLLLECVLPPPPLDPQSNCCHPDVLLSSQLCVLLVVPSVLSNLLNVLLSLADAPVSVSNVVVSLLSCLRNLLSVLLVLLSVCCDVVVSVCCSPPHDSVLSNLLSVLNVVSVVLSVVSNVLSVVLSVCCVVCPVVCVPHNHVSSVCNCVVPVVPRDSVSSVVSSCSNPPVD

GO terms:
  GO:0016020 membrane (C, IDA)

InterPro domains:
  IPR008421 Borrelia lipoprotein paralogus family 54/60 [PF05714] (110-292)

CATH classification: 1.10.3160.10

Solvent-accessible surface area: 10478 Å² total; per-residue (Å²): 73,122,43,85,1,88,123,21,6,87,122,1,14,90,55,8,94,84,25,46,112,68,16,83,75,15,92,117,87,164,44,49,157,80,37,10,9,2,26,137,114,87,3,65,85,163,102,20,110,30,0,13,91,0,29,146,46,102,132,17,16,34,4,1,1,3,0,1,93,16,53,82,114,45,1,88,68,1,1,63,0,2,33,72,12,36,28,114,114,62,74,13,34,80,5,5,0,46,0,1,90,1,0,1,46,5,3,40,0,2,13,36,0,6,99,49,0,67,152,98,36,16,113,91,0,30,121,110,38,165,41,117,27,0,104,82,1,7,68,23,0,74,114,0,41,99,42,13,46,45,2,7,98,14,0,55,74,0,22,23,27,36,70,142,64,48,61,27,1,104,99,57,20,103,65,0,5,86,22,0,87,106,35,19,60,169,92,9,52,7,86,92,0,78,102,20,10,76,73,0,73,94,51,48

Nearest PDB structures (foldseek):
  4b2f-assembly1_A  TM=1.005E+00  e=2.049E-27  Borreliella burgdorferi B31
  4axz-assembly1_A  TM=1.003E+00  e=2.144E-25  Borreliella burgdorferi B31
  4bg5-assembly1_A  TM=8.611E-01  e=3.602E-06  Borreliella burgdorferi B31
  4bg5-assembly2_B  TM=8.198E-01  e=5.187E-06  Borreliella burgdorferi B31
  5izt-assembly2_B  TM=7.656E-01  e=2.677E-05  Borreliella burgdorferi B31

B-factor: mean 23.89, std 6.96, range [13.53, 57.23]

Secondary structure (DSSP, 8-state):
-HHHHHHHHHTTHHHHHHHHHHHHHHHHSPPPTTGGG-STTTS-TTS-HHHHHHHH-HHHHHHHHHTTTT-HHHHHHHHHHHHH---SSSHHHHHHHHHHHHHHHHHHHHHHHHHHS-HHHHHHHHHHS-HHHHHHHHHHHHHHHHHHHHHHHHHHHHHHHHHTTGGGGGG-HHHHHHHHHHHHGGG--THHHHHHHHHHHTT-

Sequence (204 aa):
AMGENEKLINKIGPNIEMFAQTINTDIQKIEPNDQFGINKTLFTEKKDNNIDFMLKDNRLRRLFYSSLNYDENKIKKLATILAQTSSSNDYHYTLIGLIFWTGFKIQEAFESAVNILTKDEQKRLIFNFRTKTVKEIQENFEKLMQERNSWIKIVDNIIGEYDKNTGGCKADGKILGEVIRVGYEHELDSNKSMQILNNIETPL

Organism: Borreliella burgdorferi (strain ATCC 35210 / DSM 4680 / CIP 102532 / B31) (NCBI:txid224326)